Protein AF-A0A3B7L737-F1 (afdb_monomer)

Mean predicted aligned error: 17.52 Å

Radius of gyration: 22.89 Å; Cα contacts (8 Å, |Δi|>4): 307; chains: 1; bounding box: 45×47×61 Å

pLDDT: mean 74.6, std 20.28, range [29.77, 96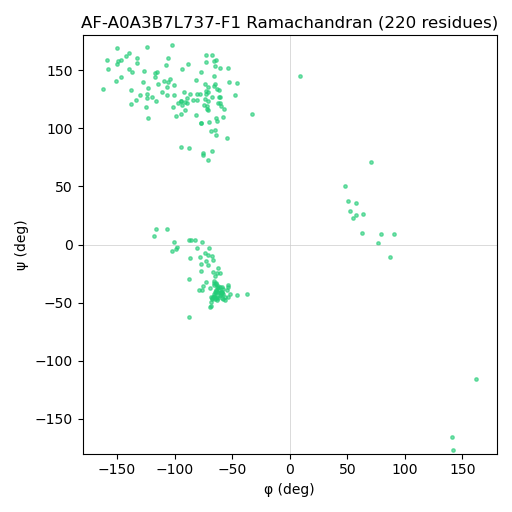.56]

Secondary structure (DSSP, 8-state):
-PPPPEEEEETTEEEEEEEETTEEEEP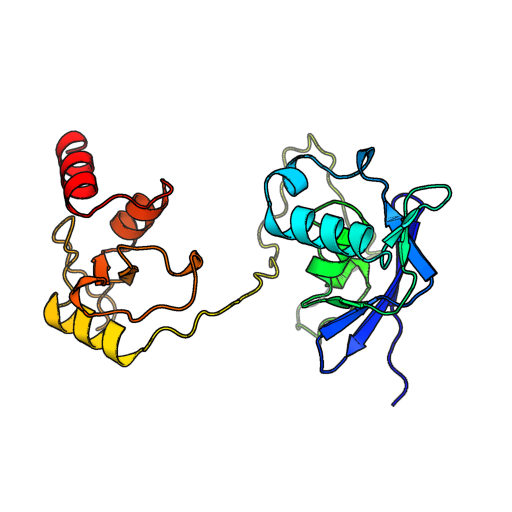TT-EEE-GGGS-HHHHT-HHHHHHHHHHHHTTSEEEETTEEEESS-EEES-HHHHHHHHHSS---HHHHTT-PPP----PPP-S-----PPPTT-S------------------HHHHHHHHHHTTT--TTT----EETTEE--EEEESS-GGG------GGGEEEE-HHHHHHHTTSSSPPPHHHHHHHHHHT-

Sequence (222 aa):
MKAVIHECESKGIRAYGYQSDAGFVIRQGSMAVADNRVQNSLRERSKRISYRARLITEKILVPDTIGYRFAQDVVFNSPSEAASIIWGSNLNGRKVFGIAESESEFPSKDDGAFTRYFEIDDLRAIEGYRQDSVLAKTERDRQLVEQRKLKDNFTCQACGLKLVVNEKYVVECHHLVPVSLGVRETTMEDLVSLCPTCHRVAHMRQPPYLVHEIKEIIRFNQ

Foldseek 3Di:
DDFDWFWFDDPNFIWIWTQDPQAIKTAFFGAAAAPVQADPVLVVVPVLVVVLVVCVVVVCWPDDPGHTTGRGMDGDNYLQSVCCSRRNDRDDRCVRRVPDDDDDDDDDDDDDDPDDDDDPPDPDDDPDDDDPDPPPPPDDDPVLFVVLCVVCVLAALQPRDWDADPNDTQKDKDFLADPVPDDDDDHNVRIHIHGPVLNVQQPVDVVGDDSVRSNVVVVVVD

Nearest PDB structures (foldseek):
  6ghs-assembly1_A-2  TM=8.592E-01  e=3.432E-03  Thermocrispum agreste
  2xga-assembly1_B  TM=3.521E-01  e=5.543E+00  Shigella flexneri
  6vbs-assembly3_F  TM=3.587E-01  e=2.995E+00  Salmonella enterica subsp. enterica serovar Typhimurium

Solvent-accessible surface area (backbone atoms only — not comparable to full-atom values): 13448 Å² total; per-residue (Å²): 131,86,74,68,73,24,68,34,77,56,99,89,39,46,35,41,32,32,79,52,98,89,25,24,32,35,40,50,71,17,35,25,53,33,78,93,64,40,40,68,84,43,62,78,43,55,69,61,47,53,49,49,50,47,34,40,75,72,51,38,37,33,84,44,101,79,24,25,27,26,69,45,70,42,75,25,91,32,46,38,57,47,34,30,57,28,61,24,37,96,48,63,15,46,68,60,39,65,56,78,72,80,85,76,95,67,90,81,78,83,81,83,90,72,82,85,76,72,61,97,85,49,92,69,78,88,78,86,77,84,73,89,70,84,77,79,71,74,85,66,63,64,64,60,50,51,50,40,32,58,76,45,68,49,25,14,74,49,81,61,54,66,48,74,56,94,94,37,67,59,59,44,77,44,60,76,63,72,71,88,80,57,93,73,91,80,58,72,84,46,44,46,33,24,27,73,66,59,48,51,57,22,63,76,42,87,76,53,53,51,57,67,56,49,35,50,58,52,64,80,75,111

Structure (mmCIF, N/CA/C/O backbone):
data_AF-A0A3B7L737-F1
#
_entry.id   AF-A0A3B7L737-F1
#
loop_
_atom_site.group_PDB
_atom_site.id
_atom_site.type_symbol
_atom_site.label_atom_id
_atom_site.label_alt_id
_atom_site.label_comp_id
_atom_site.label_asym_id
_atom_site.label_entity_id
_atom_site.label_seq_id
_atom_site.pdbx_PDB_ins_code
_atom_site.Cartn_x
_atom_site.Cartn_y
_atom_site.Cartn_z
_atom_site.occupancy
_atom_site.B_iso_or_equiv
_atom_site.auth_seq_id
_atom_site.auth_comp_id
_atom_site.auth_asym_id
_atom_site.auth_atom_id
_atom_site.pdbx_PDB_model_num
ATOM 1 N N . MET A 1 1 ? -10.842 -9.902 -29.412 1.00 43.84 1 MET A N 1
ATOM 2 C CA . MET A 1 1 ? -10.671 -8.430 -29.349 1.00 43.84 1 MET A CA 1
ATOM 3 C C . MET A 1 1 ? -9.183 -8.128 -29.483 1.00 43.84 1 MET A C 1
ATOM 5 O O . MET A 1 1 ? -8.398 -8.879 -28.920 1.00 43.84 1 MET A O 1
ATOM 9 N N . LYS A 1 2 ? -8.767 -7.123 -30.268 1.00 48.25 2 LYS A N 1
ATOM 10 C CA . LYS A 1 2 ? -7.347 -6.721 -30.321 1.00 48.25 2 LYS A CA 1
ATOM 11 C C . LYS A 1 2 ? -7.013 -5.977 -29.025 1.00 48.25 2 LYS A C 1
ATOM 13 O O . LYS A 1 2 ? -7.722 -5.033 -28.692 1.00 48.25 2 LYS A O 1
ATOM 18 N N . ALA A 1 3 ? -5.983 -6.412 -28.300 1.00 60.34 3 ALA A N 1
ATOM 19 C CA . ALA A 1 3 ? -5.511 -5.705 -27.113 1.00 60.34 3 ALA A CA 1
ATOM 20 C C . ALA A 1 3 ? -4.993 -4.313 -27.512 1.00 60.34 3 ALA A C 1
ATOM 22 O O . ALA A 1 3 ? -4.264 -4.186 -28.499 1.00 60.34 3 ALA A O 1
ATOM 23 N N . VAL A 1 4 ? -5.383 -3.278 -26.767 1.00 74.62 4 VAL A N 1
ATOM 24 C CA . VAL A 1 4 ? -4.848 -1.923 -26.950 1.00 74.62 4 VAL A CA 1
ATOM 25 C C . VAL A 1 4 ? -3.410 -1.926 -26.446 1.00 74.62 4 VAL A C 1
ATOM 27 O O . VAL A 1 4 ? -3.164 -2.199 -25.273 1.00 74.62 4 VAL A O 1
ATOM 30 N N . ILE A 1 5 ? -2.460 -1.679 -27.346 1.00 80.00 5 ILE A N 1
ATOM 31 C CA . ILE A 1 5 ? -1.039 -1.607 -27.005 1.00 80.00 5 ILE A CA 1
ATOM 32 C C . ILE A 1 5 ? -0.702 -0.159 -26.677 1.00 80.00 5 ILE A C 1
ATOM 34 O O . ILE A 1 5 ? -0.877 0.736 -27.499 1.00 80.00 5 ILE A O 1
ATOM 38 N N . HIS A 1 6 ? -0.190 0.037 -25.474 1.00 83.19 6 HIS A N 1
ATOM 39 C CA . HIS A 1 6 ? 0.305 1.290 -24.947 1.00 83.19 6 HIS A CA 1
ATOM 40 C C . HIS A 1 6 ? 1.810 1.392 -25.182 1.00 83.19 6 HIS A C 1
ATOM 42 O O . HIS A 1 6 ? 2.579 0.561 -24.693 1.00 83.19 6 HIS A O 1
ATOM 48 N N . GLU A 1 7 ? 2.232 2.414 -25.915 1.00 86.56 7 GLU A N 1
ATOM 49 C CA . GLU A 1 7 ? 3.638 2.742 -26.133 1.00 86.56 7 GLU A CA 1
ATOM 50 C C . GLU A 1 7 ? 4.053 3.885 -25.207 1.00 86.56 7 GLU A C 1
ATOM 52 O O . GLU A 1 7 ? 3.322 4.861 -25.036 1.00 86.56 7 GLU A O 1
ATOM 57 N N . CYS A 1 8 ? 5.238 3.767 -24.612 1.00 81.94 8 CYS A N 1
ATOM 58 C CA . CYS A 1 8 ? 5.825 4.843 -23.833 1.00 81.94 8 CYS A CA 1
ATOM 59 C C . CYS A 1 8 ? 7.318 4.983 -24.118 1.00 81.94 8 CYS A C 1
ATOM 61 O O . CYS A 1 8 ? 8.071 4.005 -24.061 1.00 81.94 8 CYS A O 1
ATOM 63 N N . GLU A 1 9 ? 7.744 6.226 -24.339 1.00 84.44 9 GLU A N 1
ATOM 64 C CA . GLU A 1 9 ? 9.143 6.616 -24.431 1.00 84.44 9 GLU A CA 1
ATOM 65 C C . GLU A 1 9 ? 9.501 7.573 -23.294 1.00 84.44 9 GLU A C 1
ATOM 67 O O . GLU A 1 9 ? 8.895 8.629 -23.116 1.00 84.44 9 GLU A O 1
ATOM 72 N N . SER A 1 10 ? 10.506 7.209 -22.502 1.00 73.88 10 SER A N 1
ATOM 73 C CA . SER A 1 10 ? 11.054 8.092 -21.473 1.00 73.88 10 SER A CA 1
ATOM 74 C C . SER A 1 10 ? 12.475 7.672 -21.126 1.00 73.88 10 SER A C 1
ATOM 76 O O . SER A 1 10 ? 12.837 6.504 -21.254 1.00 73.88 10 SER A O 1
ATOM 78 N N . LYS A 1 11 ? 13.315 8.623 -20.696 1.00 71.19 11 LYS A N 1
ATOM 79 C CA . LYS A 1 11 ? 14.741 8.403 -20.376 1.00 71.19 11 LYS A CA 1
ATOM 80 C C . LYS A 1 11 ? 15.562 7.778 -21.527 1.00 71.19 11 LYS A C 1
ATOM 82 O O . LYS A 1 11 ? 16.621 7.197 -21.264 1.00 71.19 11 LYS A O 1
ATOM 87 N N . GLY A 1 12 ? 15.097 7.926 -22.770 1.00 77.81 12 GLY A N 1
ATOM 88 C CA . GLY A 1 12 ? 15.718 7.380 -23.982 1.00 77.81 12 GLY A CA 1
ATOM 89 C C . GLY A 1 12 ? 15.442 5.895 -24.232 1.00 77.81 12 GLY A C 1
ATOM 90 O O . GLY A 1 12 ? 16.075 5.312 -25.102 1.00 77.81 12 GLY A O 1
ATOM 91 N N . ILE A 1 13 ? 14.538 5.269 -23.472 1.00 85.31 13 ILE A N 1
ATOM 92 C CA . ILE A 1 13 ? 14.115 3.877 -23.665 1.00 85.31 13 ILE A CA 1
ATOM 93 C C . ILE A 1 13 ? 12.636 3.821 -24.051 1.00 85.31 13 ILE A C 1
ATOM 95 O O . ILE A 1 13 ? 11.839 4.647 -23.599 1.00 85.31 13 ILE A O 1
ATOM 99 N N . ARG A 1 14 ? 12.273 2.816 -24.853 1.00 90.50 14 ARG A N 1
ATOM 100 C CA . ARG A 1 14 ? 10.896 2.561 -25.294 1.00 90.50 14 ARG A CA 1
ATOM 101 C C . ARG A 1 14 ? 10.366 1.247 -24.744 1.00 90.50 14 ARG A C 1
ATOM 103 O O . ARG A 1 14 ? 11.078 0.242 -24.757 1.00 90.50 14 ARG A O 1
ATOM 110 N N . ALA A 1 15 ? 9.118 1.245 -24.294 1.00 92.25 15 ALA A N 1
ATOM 111 C CA . ALA A 1 15 ? 8.432 0.050 -23.824 1.00 92.25 15 ALA A CA 1
ATOM 112 C C . ALA A 1 15 ? 6.993 -0.010 -24.340 1.00 92.25 15 ALA A C 1
ATOM 114 O O . ALA A 1 15 ? 6.335 1.017 -24.503 1.00 92.25 15 ALA A O 1
ATOM 115 N N . TYR A 1 16 ? 6.514 -1.234 -24.552 1.00 91.12 16 TYR A N 1
ATOM 116 C CA . TYR A 1 16 ? 5.187 -1.521 -25.082 1.00 91.12 16 TYR A CA 1
ATOM 117 C C . TYR A 1 16 ? 4.454 -2.432 -24.107 1.00 91.12 16 TYR A C 1
ATOM 119 O O . TYR A 1 16 ? 4.967 -3.503 -23.768 1.00 91.12 16 TYR A O 1
ATOM 127 N N . GLY A 1 17 ? 3.260 -2.040 -23.672 1.00 91.12 17 GLY A N 1
ATOM 128 C CA . GLY A 1 17 ? 2.472 -2.842 -22.745 1.00 91.12 17 GLY A CA 1
ATOM 129 C C . GLY A 1 17 ? 0.979 -2.829 -23.018 1.00 91.12 17 GLY A C 1
ATOM 130 O O . GLY A 1 17 ? 0.482 -1.977 -23.741 1.00 91.12 17 GLY A O 1
ATOM 131 N N . TYR A 1 18 ? 0.252 -3.795 -22.472 1.00 84.44 18 TYR A N 1
ATOM 132 C CA . TYR A 1 18 ? -1.202 -3.875 -22.597 1.00 84.44 18 TYR A CA 1
ATOM 133 C C . TYR A 1 18 ? -1.825 -4.549 -21.376 1.00 84.44 18 TYR A C 1
ATOM 135 O O . TYR A 1 18 ? -1.184 -5.339 -20.680 1.00 84.44 18 TYR A O 1
ATOM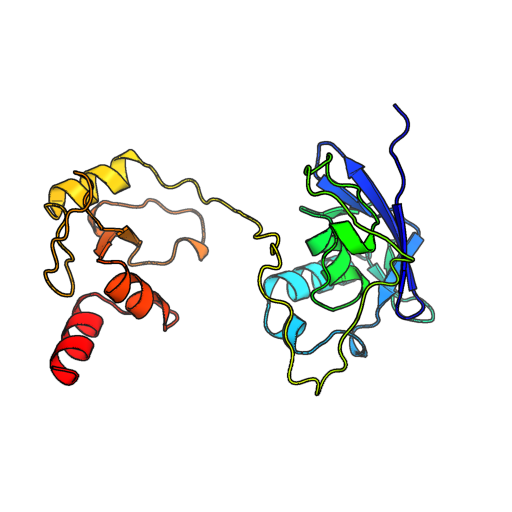 143 N N . GLN A 1 19 ? -3.093 -4.239 -21.115 1.00 84.75 19 GLN A N 1
ATOM 144 C CA . GLN A 1 19 ? -3.854 -4.890 -20.055 1.00 84.75 19 GLN A CA 1
ATOM 145 C C . GLN A 1 19 ? -4.371 -6.256 -20.534 1.00 84.75 19 GLN A C 1
ATOM 147 O O . GLN A 1 19 ? -4.984 -6.351 -21.596 1.00 84.75 19 GLN A O 1
ATOM 152 N N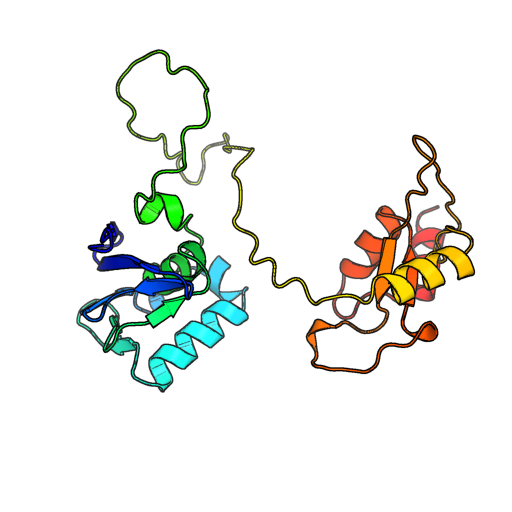 . SER A 1 20 ? -4.134 -7.302 -19.740 1.00 79.44 20 SER A N 1
ATOM 153 C CA . SER A 1 20 ? -4.687 -8.651 -19.918 1.00 79.44 20 SER A CA 1
ATOM 154 C C . SER A 1 20 ? -5.436 -9.100 -18.659 1.00 79.44 20 SER A C 1
ATOM 156 O O . SER A 1 20 ? -5.304 -8.471 -17.603 1.00 79.44 20 SER A O 1
ATOM 158 N N . ASP A 1 21 ? -6.157 -10.218 -18.751 1.00 73.06 21 ASP A N 1
ATOM 159 C CA . ASP A 1 21 ? -6.852 -10.831 -17.609 1.00 73.06 21 ASP A CA 1
ATOM 160 C C . ASP A 1 21 ? -5.878 -11.328 -16.524 1.00 73.06 21 ASP A C 1
ATOM 162 O O . ASP A 1 21 ? -6.221 -11.363 -15.345 1.00 73.06 21 ASP A O 1
ATOM 166 N N . ALA A 1 22 ? -4.642 -11.673 -16.905 1.00 68.44 22 ALA A N 1
ATOM 167 C CA . ALA A 1 22 ? -3.602 -12.148 -15.990 1.00 68.44 22 ALA A CA 1
ATOM 168 C C . ALA A 1 22 ? -2.777 -11.014 -15.347 1.00 68.44 22 ALA A C 1
ATOM 170 O O . ALA A 1 22 ? -2.000 -11.267 -14.429 1.00 68.44 22 ALA A O 1
ATOM 171 N N . GLY A 1 23 ? -2.907 -9.774 -15.832 1.00 78.44 23 GLY A N 1
ATOM 172 C CA . GLY A 1 23 ? -2.109 -8.631 -15.384 1.00 78.44 23 GLY A CA 1
ATOM 173 C C . GLY A 1 23 ? -1.705 -7.690 -16.519 1.00 78.44 23 GLY A C 1
ATOM 174 O O . GLY A 1 23 ? -2.244 -7.750 -17.627 1.00 78.44 23 GLY A O 1
ATOM 175 N N . PHE A 1 24 ? -0.745 -6.805 -16.247 1.00 85.25 24 PHE A N 1
ATOM 176 C CA . PHE A 1 24 ? -0.215 -5.875 -17.245 1.00 85.25 24 PHE A CA 1
ATOM 177 C C . PHE A 1 24 ? 0.987 -6.490 -17.958 1.00 85.25 24 PHE A C 1
ATOM 179 O O . PHE A 1 24 ? 2.016 -6.751 -17.336 1.00 85.25 24 PHE A O 1
ATOM 186 N N . VAL A 1 25 ? 0.863 -6.734 -19.258 1.00 86.38 25 VAL A N 1
ATOM 187 C CA . VAL A 1 25 ? 1.893 -7.412 -20.048 1.00 86.38 25 VAL A CA 1
ATOM 188 C C . VAL A 1 25 ? 2.827 -6.384 -20.663 1.00 86.38 25 VAL A C 1
ATOM 190 O O . VAL A 1 25 ? 2.358 -5.444 -21.294 1.00 86.38 25 VAL A O 1
ATOM 193 N N . ILE A 1 26 ? 4.137 -6.581 -20.526 1.00 94.12 26 ILE A N 1
ATOM 194 C CA . ILE A 1 26 ? 5.165 -5.882 -21.303 1.00 94.12 26 ILE A CA 1
ATOM 195 C C . ILE A 1 26 ? 5.646 -6.807 -22.405 1.00 94.12 26 ILE A C 1
ATOM 197 O O . ILE A 1 26 ? 6.016 -7.950 -22.140 1.00 94.12 26 ILE A O 1
ATOM 201 N N . ARG A 1 27 ? 5.650 -6.304 -23.639 1.00 92.69 27 ARG A N 1
ATOM 202 C CA . ARG A 1 27 ? 6.016 -7.098 -24.810 1.00 92.69 27 ARG A CA 1
ATOM 203 C C . ARG A 1 27 ? 7.520 -7.294 -24.924 1.00 92.69 27 ARG A C 1
ATOM 205 O O . ARG A 1 27 ? 8.301 -6.383 -24.619 1.00 92.69 27 ARG A O 1
ATOM 212 N N . GLN A 1 28 ? 7.901 -8.440 -25.475 1.00 93.69 28 GLN A N 1
ATOM 213 C CA . GLN A 1 28 ? 9.228 -8.710 -26.005 1.00 93.69 28 GLN A CA 1
ATOM 214 C C . GLN A 1 28 ? 9.707 -7.539 -26.870 1.00 93.69 28 GLN A C 1
ATOM 216 O O . GLN A 1 28 ? 8.951 -6.947 -27.641 1.00 93.69 28 GLN A O 1
ATOM 221 N N . GLY A 1 29 ? 10.985 -7.197 -26.732 1.00 91.19 29 GLY A N 1
ATOM 222 C CA . GLY A 1 29 ? 11.601 -6.076 -27.429 1.00 91.19 29 GLY A CA 1
ATOM 223 C C . GLY A 1 29 ? 11.459 -4.737 -26.706 1.00 91.19 29 GLY A C 1
ATOM 224 O O . GLY A 1 29 ? 12.176 -3.808 -27.073 1.00 91.19 29 GLY A O 1
ATOM 225 N N . SER A 1 30 ? 10.630 -4.630 -25.661 1.00 94.25 30 SER A N 1
ATOM 226 C CA . SER A 1 30 ? 10.627 -3.462 -24.768 1.00 94.25 30 SER A CA 1
ATOM 227 C C . SER A 1 30 ? 11.983 -3.294 -24.084 1.00 94.25 30 SER A C 1
ATOM 229 O O . SER A 1 30 ? 12.706 -4.266 -23.868 1.00 94.25 30 SER A O 1
ATOM 231 N N . MET A 1 31 ? 12.335 -2.067 -23.728 1.00 94.19 31 MET A N 1
ATOM 232 C CA . MET A 1 31 ? 13.614 -1.732 -23.106 1.00 94.19 31 MET A CA 1
ATOM 233 C C . MET A 1 31 ? 13.442 -1.435 -21.616 1.00 94.19 31 MET A C 1
ATOM 235 O O . MET A 1 31 ? 12.347 -1.115 -21.166 1.00 94.19 31 MET A O 1
ATOM 239 N N . ALA A 1 32 ? 14.528 -1.515 -20.854 1.00 92.69 32 ALA A N 1
ATOM 240 C CA . ALA A 1 32 ? 14.605 -1.079 -19.465 1.00 92.69 32 ALA A CA 1
ATOM 241 C C . ALA A 1 32 ? 15.945 -0.374 -19.206 1.00 92.69 32 ALA A C 1
ATOM 243 O O . ALA A 1 32 ? 16.950 -0.671 -19.850 1.00 92.69 32 ALA A O 1
ATOM 244 N N . VAL A 1 33 ? 15.975 0.569 -18.262 1.00 90.69 33 VAL A N 1
ATOM 245 C CA . VAL A 1 33 ? 17.183 1.351 -17.953 1.00 90.69 33 VAL A CA 1
ATOM 246 C C . VAL A 1 33 ? 18.291 0.456 -17.401 1.00 90.69 33 VAL A C 1
ATOM 248 O O . VAL A 1 33 ? 18.002 -0.576 -16.805 1.00 90.69 33 VAL A O 1
ATOM 251 N N . ALA A 1 34 ? 19.554 0.851 -17.565 1.00 87.12 34 ALA A N 1
ATOM 252 C CA . ALA A 1 34 ? 20.693 0.217 -16.897 1.00 87.12 34 ALA A CA 1
ATOM 253 C C . ALA A 1 34 ? 20.636 0.381 -15.363 1.00 87.12 34 ALA A C 1
ATOM 255 O O . ALA A 1 34 ? 20.008 1.309 -14.846 1.00 87.12 34 ALA A O 1
ATOM 256 N N . ASP A 1 35 ? 21.332 -0.484 -14.620 1.00 81.88 35 ASP A N 1
ATOM 257 C CA . ASP A 1 35 ? 21.252 -0.498 -13.150 1.00 81.88 35 ASP A CA 1
ATOM 258 C C . ASP A 1 35 ? 21.824 0.768 -12.500 1.00 81.88 35 ASP A C 1
ATOM 260 O O . ASP A 1 35 ? 21.311 1.239 -11.483 1.00 81.88 35 ASP A O 1
ATOM 264 N N . ASN A 1 36 ? 22.827 1.392 -13.121 1.00 80.00 36 ASN A N 1
ATOM 265 C CA . ASN A 1 36 ? 23.374 2.682 -12.689 1.00 80.00 36 ASN A CA 1
ATOM 266 C C . ASN A 1 36 ? 22.387 3.858 -12.850 1.00 80.00 36 ASN A C 1
ATOM 268 O O . ASN A 1 36 ? 22.621 4.920 -12.282 1.00 80.00 36 ASN A O 1
ATOM 272 N N . ARG A 1 37 ? 21.276 3.681 -13.580 1.00 80.19 37 ARG A N 1
ATOM 273 C CA . ARG A 1 37 ? 20.215 4.691 -13.768 1.00 80.19 37 ARG A CA 1
ATOM 274 C C . ARG A 1 37 ? 18.985 4.451 -12.881 1.00 80.19 37 ARG A C 1
ATOM 276 O O . ARG A 1 37 ? 18.014 5.205 -12.969 1.00 80.19 37 ARG A O 1
ATOM 283 N N . VAL A 1 38 ? 19.013 3.421 -12.029 1.00 77.50 38 VAL A N 1
ATOM 284 C CA . VAL A 1 38 ? 17.957 3.132 -11.044 1.00 77.50 38 VAL A CA 1
ATOM 285 C C . VAL A 1 38 ? 18.133 4.022 -9.812 1.00 77.50 38 VAL A C 1
ATOM 287 O O . VAL A 1 38 ? 19.186 3.997 -9.171 1.00 77.50 38 VAL A O 1
ATOM 290 N N . GLN A 1 39 ? 17.090 4.781 -9.464 1.00 75.31 39 GLN A N 1
ATOM 291 C CA . GLN A 1 39 ? 17.096 5.734 -8.350 1.00 75.31 39 GLN A CA 1
ATOM 292 C C . GLN A 1 39 ? 17.249 5.045 -6.985 1.00 75.31 39 GLN A C 1
ATOM 294 O O . GLN A 1 39 ? 16.678 3.979 -6.746 1.00 75.31 39 GLN A O 1
ATOM 299 N N . ASN A 1 40 ? 17.948 5.703 -6.054 1.00 64.94 40 ASN A N 1
ATOM 300 C CA . ASN A 1 40 ? 18.184 5.199 -4.692 1.00 64.94 40 ASN A CA 1
ATOM 301 C C . ASN A 1 40 ? 16.887 4.931 -3.912 1.00 64.94 40 ASN A C 1
ATOM 303 O O . ASN A 1 40 ? 16.773 3.906 -3.249 1.00 64.94 40 ASN A O 1
ATOM 307 N N . SER A 1 41 ? 15.860 5.763 -4.101 1.00 60.59 41 SER A N 1
ATOM 308 C CA . SER A 1 41 ? 14.527 5.571 -3.505 1.00 60.59 41 SER A CA 1
ATOM 309 C C . SER A 1 41 ? 13.819 4.286 -3.962 1.00 60.59 41 SER A C 1
ATOM 311 O O . SER A 1 41 ? 12.899 3.802 -3.301 1.00 60.59 41 SER A O 1
ATOM 313 N N . LEU A 1 42 ? 14.228 3.712 -5.099 1.00 58.88 42 LEU A N 1
ATOM 314 C CA . LEU A 1 42 ? 13.773 2.399 -5.550 1.00 58.88 42 LEU A CA 1
ATOM 315 C C . LEU A 1 42 ? 14.646 1.270 -4.979 1.00 58.88 42 LEU A C 1
ATOM 317 O O . LEU A 1 42 ? 14.139 0.170 -4.764 1.00 58.88 42 LEU A O 1
ATOM 321 N N . ARG A 1 43 ? 15.932 1.547 -4.714 1.00 56.34 43 ARG A N 1
ATOM 322 C CA . ARG A 1 43 ? 16.902 0.594 -4.147 1.00 56.34 43 ARG A CA 1
ATOM 323 C C . ARG A 1 43 ? 16.548 0.177 -2.719 1.00 56.34 43 ARG A C 1
ATOM 325 O O . ARG A 1 43 ? 16.730 -0.983 -2.367 1.00 56.34 43 ARG A O 1
ATOM 332 N N . GLU A 1 44 ? 15.956 1.084 -1.944 1.00 51.53 44 GLU A N 1
ATOM 333 C CA . GLU A 1 44 ? 15.483 0.832 -0.572 1.00 51.53 44 GLU A CA 1
ATOM 334 C C . GLU A 1 44 ? 14.240 -0.083 -0.508 1.00 51.53 44 GLU A C 1
ATOM 336 O O . GLU A 1 44 ? 13.958 -0.695 0.522 1.00 51.53 44 GLU A O 1
ATOM 341 N N . ARG A 1 45 ? 13.510 -0.264 -1.623 1.00 55.09 45 ARG A N 1
ATOM 342 C CA . ARG A 1 45 ? 12.400 -1.229 -1.740 1.00 55.09 45 ARG A CA 1
ATOM 343 C C . ARG A 1 45 ? 12.893 -2.551 -2.328 1.00 55.09 45 ARG A C 1
ATOM 345 O O . ARG A 1 45 ? 12.723 -2.828 -3.518 1.00 55.09 45 ARG A O 1
ATOM 352 N N . SER A 1 46 ? 13.430 -3.400 -1.452 1.00 59.41 46 SER A N 1
ATOM 353 C CA . SER A 1 46 ? 14.073 -4.681 -1.789 1.00 59.41 46 SER A CA 1
ATOM 354 C C . SER A 1 46 ? 13.295 -5.544 -2.792 1.00 59.41 46 SER A C 1
ATOM 356 O O . SER A 1 46 ? 13.882 -6.022 -3.756 1.00 59.41 46 SER A O 1
ATOM 358 N N . LYS A 1 47 ? 11.966 -5.672 -2.664 1.00 64.69 47 LYS A N 1
ATOM 359 C CA . LYS A 1 47 ? 11.154 -6.563 -3.522 1.00 64.69 47 LYS A CA 1
ATOM 360 C C . LYS A 1 47 ? 11.244 -6.257 -5.025 1.00 64.69 47 LYS A C 1
ATOM 362 O O . LYS A 1 47 ? 11.334 -7.187 -5.822 1.00 64.69 47 LYS A O 1
ATOM 367 N N . ARG A 1 48 ? 11.232 -4.980 -5.432 1.00 71.19 48 ARG A N 1
ATOM 368 C CA . ARG A 1 48 ? 11.269 -4.600 -6.864 1.00 71.19 48 ARG A CA 1
ATOM 369 C C . ARG A 1 48 ? 12.662 -4.772 -7.460 1.00 71.19 48 ARG A C 1
ATOM 371 O O . ARG A 1 48 ? 12.786 -5.191 -8.606 1.00 71.19 48 ARG A O 1
ATOM 378 N N . ILE A 1 49 ? 13.699 -4.505 -6.667 1.00 72.75 49 ILE A N 1
ATOM 379 C CA . ILE A 1 49 ? 15.090 -4.757 -7.054 1.00 72.75 49 ILE A CA 1
ATOM 380 C C . ILE A 1 49 ? 15.355 -6.256 -7.167 1.00 72.75 49 ILE A C 1
ATOM 382 O O . ILE A 1 49 ? 15.905 -6.687 -8.172 1.00 72.75 49 ILE A O 1
ATOM 386 N N . SER A 1 50 ? 14.911 -7.058 -6.195 1.00 70.19 50 SER A N 1
ATOM 387 C CA . SER A 1 50 ? 15.023 -8.518 -6.252 1.00 70.19 50 SER A CA 1
ATOM 388 C C . SER A 1 50 ? 14.289 -9.091 -7.461 1.00 70.19 50 SER A C 1
ATOM 390 O O . SER A 1 50 ? 14.821 -9.967 -8.137 1.00 70.19 50 SER A O 1
ATOM 392 N N . TYR A 1 51 ? 13.101 -8.570 -7.787 1.00 77.56 51 TYR A N 1
ATOM 393 C CA . TYR A 1 51 ? 12.378 -9.002 -8.980 1.00 77.56 51 TYR A CA 1
ATOM 394 C C . TYR A 1 51 ? 13.119 -8.614 -10.267 1.00 77.56 51 TYR A C 1
ATOM 396 O O . TYR A 1 51 ? 13.315 -9.452 -11.144 1.00 77.56 51 TYR A O 1
ATOM 404 N N . ARG A 1 52 ? 13.621 -7.381 -10.365 1.00 84.12 52 ARG A N 1
ATOM 405 C CA . ARG A 1 52 ? 14.440 -6.954 -11.504 1.00 84.12 52 ARG A CA 1
ATOM 406 C C . ARG A 1 52 ? 15.710 -7.802 -11.656 1.00 84.12 52 ARG A C 1
ATOM 408 O O . ARG A 1 52 ? 16.009 -8.233 -12.764 1.00 84.12 52 ARG A O 1
ATOM 415 N N . ALA A 1 53 ? 16.410 -8.093 -10.560 1.00 78.44 53 ALA A N 1
ATOM 416 C CA . ALA A 1 53 ? 17.575 -8.976 -10.552 1.00 78.44 53 ALA A CA 1
ATOM 417 C C . ALA A 1 53 ? 17.215 -10.390 -11.029 1.00 78.44 53 ALA A C 1
ATOM 419 O O . ALA A 1 53 ? 17.934 -10.959 -11.843 1.00 78.44 53 ALA A O 1
ATOM 420 N N . ARG A 1 54 ? 16.064 -10.927 -10.602 1.00 81.94 54 ARG A N 1
ATOM 421 C CA . ARG A 1 54 ? 15.549 -12.218 -11.078 1.00 81.94 54 ARG A CA 1
ATOM 422 C C . ARG A 1 54 ? 15.329 -12.222 -12.591 1.00 81.94 54 ARG A C 1
ATOM 424 O O . ARG A 1 54 ? 15.779 -13.150 -13.250 1.00 81.94 54 ARG A O 1
ATOM 431 N N . LEU A 1 55 ? 14.707 -11.178 -13.146 1.00 85.50 55 LEU A N 1
ATOM 432 C CA . LEU A 1 55 ? 14.502 -11.060 -14.596 1.00 85.50 55 LEU A CA 1
ATOM 433 C C . LEU A 1 55 ? 15.830 -11.045 -15.370 1.00 85.50 55 LEU A C 1
ATOM 435 O O . LEU A 1 55 ? 15.902 -11.609 -16.460 1.00 85.50 55 LEU A O 1
ATOM 439 N N . ILE A 1 56 ? 16.876 -10.425 -14.815 1.00 86.44 56 ILE A N 1
ATOM 440 C CA . ILE A 1 56 ? 18.223 -10.426 -15.406 1.00 86.44 56 ILE A CA 1
ATOM 441 C C . ILE A 1 56 ? 18.837 -11.832 -15.336 1.00 86.44 56 ILE A C 1
ATOM 443 O O . ILE A 1 56 ? 19.294 -12.356 -16.351 1.00 86.44 56 ILE A O 1
ATOM 447 N N . THR A 1 57 ? 18.800 -12.476 -14.166 1.00 81.56 57 THR A N 1
ATOM 448 C CA . THR A 1 57 ? 19.328 -13.836 -13.956 1.00 81.56 57 THR A CA 1
ATOM 449 C C . THR A 1 57 ? 18.653 -14.867 -14.862 1.00 81.56 57 THR A C 1
ATOM 451 O O . THR A 1 57 ? 19.323 -15.723 -15.434 1.00 81.56 57 THR A O 1
ATOM 454 N N . GLU A 1 58 ? 17.337 -14.760 -15.044 1.00 82.62 58 GLU A N 1
ATOM 455 C CA . GLU A 1 58 ? 16.544 -15.629 -15.922 1.00 82.62 58 GLU A CA 1
ATOM 456 C C . GLU A 1 58 ? 16.714 -15.300 -17.414 1.00 82.62 58 GLU A C 1
ATOM 458 O O . GLU A 1 58 ? 16.085 -15.935 -18.257 1.00 82.62 58 GLU A O 1
ATOM 463 N N . LYS A 1 59 ? 17.561 -14.319 -17.762 1.00 90.69 59 LYS A N 1
ATOM 464 C CA . LYS A 1 59 ? 17.780 -13.835 -19.137 1.00 90.69 59 LYS A CA 1
ATOM 465 C C . LYS A 1 59 ? 16.501 -13.338 -19.818 1.00 90.69 59 LYS A C 1
ATOM 467 O O . LYS A 1 59 ? 16.415 -13.303 -21.042 1.00 90.69 59 LYS A O 1
ATOM 472 N N . ILE A 1 60 ? 15.521 -12.912 -19.024 1.00 90.19 60 ILE A N 1
ATOM 473 C CA . ILE A 1 60 ? 14.325 -12.219 -19.504 1.00 90.19 60 ILE A CA 1
ATOM 474 C C . ILE A 1 60 ? 14.664 -10.753 -19.775 1.00 90.19 60 ILE A C 1
ATOM 476 O O . ILE A 1 60 ? 14.211 -10.201 -20.770 1.00 90.19 60 ILE A O 1
ATOM 480 N N . LEU A 1 61 ? 15.488 -10.132 -18.926 1.00 92.56 61 LEU A N 1
ATOM 481 C CA . LEU A 1 61 ? 16.154 -8.862 -19.211 1.00 92.56 61 LEU A CA 1
ATOM 482 C C . LEU A 1 61 ? 17.586 -9.143 -19.663 1.00 92.56 61 LEU A C 1
ATOM 484 O O . LEU A 1 61 ? 18.430 -9.552 -18.870 1.00 92.56 61 LEU A O 1
ATOM 488 N N . VAL A 1 62 ? 17.860 -8.903 -20.940 1.00 93.62 62 VAL A N 1
ATOM 489 C CA . VAL A 1 62 ? 19.176 -9.125 -21.553 1.00 93.62 62 VAL A CA 1
ATOM 490 C C . VAL A 1 62 ? 19.855 -7.775 -21.787 1.00 93.62 62 VAL A C 1
ATOM 492 O O . VAL A 1 62 ? 19.154 -6.833 -22.161 1.00 93.62 62 VAL A O 1
ATOM 495 N N . PRO A 1 63 ? 21.175 -7.636 -21.560 1.00 93.00 63 PRO A N 1
ATOM 496 C CA . PRO A 1 63 ? 21.888 -6.388 -21.822 1.00 93.00 63 PRO A CA 1
ATOM 497 C C . PRO A 1 63 ? 21.675 -5.866 -23.249 1.00 93.00 63 PRO A C 1
ATOM 499 O O . PRO A 1 63 ? 21.680 -6.632 -24.211 1.00 93.00 63 PRO A O 1
ATOM 502 N N . ASP A 1 64 ? 21.509 -4.552 -23.372 1.00 91.44 64 ASP A N 1
ATOM 503 C CA . ASP A 1 64 ? 21.364 -3.813 -24.627 1.00 91.44 64 ASP A CA 1
ATOM 504 C C . ASP A 1 64 ? 22.160 -2.497 -24.537 1.00 91.44 64 ASP A C 1
ATOM 506 O O . ASP A 1 64 ? 22.540 -2.049 -23.457 1.00 91.44 64 ASP A O 1
ATOM 510 N N . THR A 1 65 ? 22.388 -1.857 -25.678 1.00 83.06 65 THR A N 1
ATOM 511 C CA . THR A 1 65 ? 23.160 -0.622 -25.896 1.00 83.06 65 THR A CA 1
ATOM 512 C C . THR A 1 65 ? 23.036 0.449 -24.803 1.00 83.06 65 THR A C 1
ATOM 514 O O . THR A 1 65 ? 24.044 1.033 -24.416 1.00 83.06 65 THR A O 1
ATOM 517 N N . ILE A 1 66 ? 21.830 0.708 -24.286 1.00 83.94 66 ILE A N 1
ATOM 518 C CA . ILE A 1 66 ? 21.561 1.752 -23.275 1.00 83.94 66 ILE A CA 1
ATOM 519 C C . ILE A 1 66 ? 21.011 1.209 -21.942 1.00 83.94 66 ILE A C 1
ATOM 521 O O . ILE A 1 66 ? 20.601 1.984 -21.068 1.00 83.94 66 ILE A O 1
ATOM 525 N N . GLY A 1 67 ? 20.975 -0.115 -21.775 1.00 90.88 67 GLY A N 1
ATOM 526 C CA . GLY A 1 67 ? 20.373 -0.767 -20.617 1.00 90.88 67 GLY A CA 1
ATOM 527 C C . GLY A 1 67 ? 20.077 -2.237 -20.861 1.00 90.88 67 GLY A C 1
ATOM 528 O O . GLY A 1 67 ? 20.989 -3.037 -21.030 1.00 90.88 67 GLY A O 1
ATOM 529 N N . TYR A 1 68 ? 18.798 -2.592 -20.836 1.00 94.81 68 TYR A N 1
ATOM 530 C CA . TYR A 1 68 ? 18.329 -3.958 -21.029 1.00 94.81 68 TYR A CA 1
ATOM 531 C C . TYR A 1 68 ? 17.174 -4.007 -22.024 1.00 94.81 68 TYR A C 1
ATOM 533 O O . TYR A 1 68 ? 16.472 -3.014 -22.232 1.00 94.81 68 TYR A O 1
ATOM 541 N N . ARG A 1 69 ? 16.933 -5.192 -22.577 1.00 95.94 69 ARG A N 1
ATOM 542 C CA . ARG A 1 69 ? 15.794 -5.514 -23.430 1.00 95.94 69 ARG A CA 1
ATOM 543 C C . ARG A 1 69 ? 15.071 -6.749 -22.912 1.00 95.94 69 ARG A C 1
ATOM 545 O O . ARG A 1 69 ? 15.703 -7.715 -22.491 1.00 95.94 69 ARG A O 1
ATOM 552 N N . PHE A 1 70 ? 13.745 -6.717 -22.970 1.00 94.62 70 PHE A N 1
ATOM 553 C CA . PHE A 1 70 ? 12.896 -7.863 -22.674 1.00 94.62 70 PHE A CA 1
ATOM 554 C C . PHE A 1 70 ? 13.015 -8.903 -23.795 1.00 94.62 70 PHE A C 1
ATOM 556 O O . PHE A 1 70 ? 12.637 -8.637 -24.937 1.00 94.62 70 PHE A O 1
ATOM 563 N N . ALA A 1 71 ? 13.541 -10.084 -23.476 1.00 93.38 71 ALA A N 1
ATOM 564 C CA . ALA A 1 71 ? 13.711 -11.197 -24.407 1.00 93.38 71 ALA A CA 1
ATOM 565 C C . ALA A 1 71 ? 12.406 -11.955 -24.691 1.00 93.38 71 ALA A C 1
ATOM 567 O O . ALA A 1 71 ? 12.324 -12.656 -25.694 1.00 93.38 71 ALA A O 1
ATOM 568 N N . GLN A 1 72 ? 11.387 -11.780 -23.849 1.00 88.88 72 GLN A N 1
ATOM 569 C CA . GLN A 1 72 ? 10.057 -12.373 -23.988 1.00 88.88 72 GLN A CA 1
ATOM 570 C C . GLN A 1 72 ? 8.993 -11.463 -23.361 1.00 88.88 72 GLN A C 1
ATOM 572 O O . GLN A 1 72 ? 9.333 -10.514 -22.648 1.00 88.88 72 GLN A O 1
ATOM 577 N N . ASP A 1 73 ? 7.720 -11.765 -23.610 1.00 89.38 73 ASP A N 1
ATOM 578 C CA . ASP A 1 73 ? 6.597 -11.106 -22.943 1.00 89.38 73 ASP A CA 1
ATOM 579 C C . ASP A 1 73 ? 6.609 -11.423 -21.437 1.00 89.38 73 ASP A C 1
ATOM 581 O O . ASP A 1 73 ? 6.859 -12.557 -21.021 1.00 89.38 73 ASP A O 1
ATOM 585 N N . VAL A 1 74 ? 6.336 -10.416 -20.606 1.00 87.00 74 VAL A N 1
ATOM 586 C CA . VAL A 1 74 ? 6.313 -10.552 -19.143 1.00 87.00 74 VAL A CA 1
ATOM 587 C C . VAL A 1 74 ? 5.033 -9.962 -18.591 1.00 87.00 74 VAL A C 1
ATOM 589 O O . VAL A 1 74 ? 4.705 -8.810 -18.867 1.00 87.00 74 VAL A O 1
ATOM 592 N N . VAL A 1 75 ? 4.337 -10.741 -17.768 1.00 84.25 75 VAL A N 1
ATOM 593 C CA . VAL A 1 75 ? 3.157 -10.285 -17.034 1.00 84.25 75 VAL A CA 1
ATOM 594 C C . VAL A 1 75 ? 3.592 -9.693 -15.696 1.00 84.25 75 VAL A C 1
ATOM 596 O O . VAL A 1 75 ? 4.281 -10.345 -14.913 1.00 84.25 75 VAL A O 1
ATOM 599 N N . PHE A 1 76 ? 3.172 -8.460 -15.437 1.00 83.50 76 PHE A N 1
ATOM 600 C CA . PHE A 1 76 ? 3.333 -7.762 -14.168 1.00 83.50 76 PHE A CA 1
ATOM 601 C C . PHE A 1 76 ? 1.997 -7.667 -13.436 1.00 83.50 76 PHE A C 1
ATOM 603 O O . PHE A 1 76 ? 0.932 -7.606 -14.055 1.00 83.50 76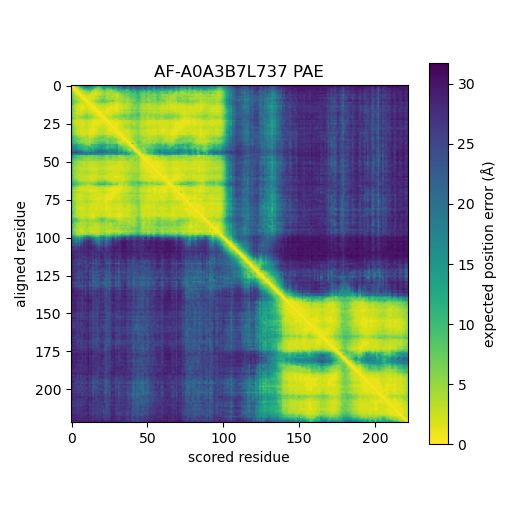 PHE A O 1
ATOM 610 N N . ASN A 1 77 ? 2.047 -7.549 -12.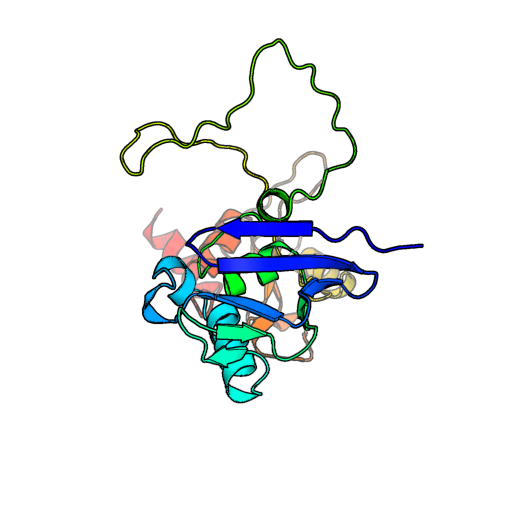109 1.00 77.69 77 ASN A N 1
ATOM 611 C CA . ASN A 1 77 ? 0.847 -7.405 -11.283 1.00 77.69 77 ASN A CA 1
ATOM 612 C C . ASN A 1 77 ? 0.121 -6.076 -11.534 1.00 77.69 77 ASN A C 1
ATOM 614 O O . ASN A 1 77 ? -1.060 -5.939 -11.231 1.00 77.69 77 ASN A O 1
ATOM 618 N N . SER A 1 78 ? 0.835 -5.061 -12.030 1.00 81.06 78 SER A N 1
ATOM 619 C CA . SER A 1 78 ? 0.258 -3.755 -12.349 1.00 81.06 78 SER A CA 1
ATOM 620 C C . SER A 1 78 ? 1.114 -2.975 -13.354 1.00 81.06 78 SER A C 1
ATOM 622 O O . SER A 1 78 ? 2.332 -3.187 -13.410 1.00 81.06 78 SER A O 1
ATOM 624 N N . PRO A 1 79 ? 0.528 -1.990 -14.065 1.00 86.50 79 PRO A N 1
ATOM 625 C CA . PRO A 1 79 ? 1.289 -1.043 -14.884 1.00 86.50 79 PRO A CA 1
ATOM 626 C C . PRO A 1 79 ? 2.398 -0.335 -14.089 1.00 86.50 79 PRO A C 1
ATOM 628 O O . PRO A 1 79 ? 3.474 -0.050 -14.610 1.00 86.50 79 PRO A O 1
ATOM 631 N N . SER A 1 80 ? 2.153 -0.058 -12.805 1.00 84.31 80 SER A N 1
ATOM 632 C CA . SER A 1 80 ? 3.085 0.643 -11.913 1.00 84.31 80 SER A CA 1
ATOM 633 C C . SER A 1 80 ? 4.290 -0.220 -11.504 1.00 84.31 80 SER A C 1
ATOM 635 O O . SER A 1 80 ? 5.403 0.293 -11.342 1.00 84.31 80 SER A O 1
ATOM 637 N N . GLU A 1 81 ? 4.111 -1.539 -11.378 1.00 83.19 81 GLU A N 1
ATOM 638 C CA . GLU A 1 81 ? 5.220 -2.482 -11.183 1.00 83.19 81 GLU A CA 1
ATOM 639 C C . GLU A 1 81 ? 6.102 -2.559 -12.433 1.00 83.19 81 GLU A C 1
ATOM 641 O O . GLU A 1 81 ? 7.321 -2.392 -12.325 1.00 83.19 81 GLU A O 1
ATOM 646 N N . ALA A 1 82 ? 5.480 -2.697 -13.610 1.00 87.81 82 ALA A N 1
ATOM 647 C CA . ALA A 1 82 ? 6.179 -2.679 -14.890 1.00 87.81 82 ALA A CA 1
ATOM 648 C C . ALA A 1 82 ? 6.989 -1.383 -15.063 1.00 87.81 82 ALA A C 1
ATOM 650 O O . ALA A 1 82 ? 8.188 -1.424 -15.340 1.00 87.81 82 ALA A O 1
ATOM 651 N N . ALA A 1 83 ? 6.371 -0.227 -14.798 1.00 88.12 83 ALA A N 1
ATOM 652 C CA . ALA A 1 83 ? 7.034 1.064 -14.937 1.00 88.12 83 ALA A CA 1
ATOM 653 C C . ALA A 1 83 ? 8.227 1.239 -13.982 1.00 88.12 83 ALA A C 1
ATOM 655 O O . ALA A 1 83 ? 9.262 1.794 -14.356 1.00 88.12 83 ALA A O 1
ATOM 656 N N . SER A 1 84 ? 8.121 0.716 -12.760 1.00 86.50 84 SER A N 1
ATOM 657 C CA . SER A 1 84 ? 9.225 0.758 -11.796 1.00 86.50 84 SER A CA 1
ATOM 658 C C . SER A 1 84 ? 10.442 -0.034 -12.274 1.00 86.50 84 SER A C 1
ATOM 660 O O . SER A 1 84 ? 11.576 0.405 -12.087 1.00 86.50 84 SER A O 1
ATOM 662 N N . ILE A 1 85 ? 10.210 -1.188 -12.903 1.00 87.88 85 ILE A N 1
ATOM 663 C CA . ILE A 1 85 ? 11.269 -2.069 -13.410 1.00 87.88 85 ILE A CA 1
ATOM 664 C C . ILE A 1 85 ? 11.877 -1.512 -14.696 1.00 87.88 85 ILE A C 1
ATOM 666 O O . ILE A 1 85 ? 13.098 -1.560 -14.848 1.00 87.88 85 ILE A O 1
ATOM 670 N N . ILE A 1 86 ? 11.056 -0.944 -15.580 1.00 90.56 86 ILE A N 1
ATOM 671 C CA . ILE A 1 86 ? 11.490 -0.366 -16.855 1.00 90.56 86 ILE A CA 1
ATOM 672 C C . ILE A 1 86 ? 12.305 0.911 -16.639 1.00 90.56 86 ILE A C 1
ATOM 674 O O . ILE A 1 86 ? 13.431 1.000 -17.122 1.00 90.56 86 ILE A O 1
ATOM 678 N N . TRP A 1 87 ? 11.777 1.894 -15.903 1.00 88.12 87 TRP A N 1
ATOM 679 C CA . TRP A 1 87 ? 12.395 3.225 -15.794 1.00 88.12 87 TRP A CA 1
ATOM 680 C C . TRP A 1 87 ? 13.231 3.434 -14.530 1.00 88.12 87 TRP A C 1
ATOM 682 O O . TRP A 1 87 ? 13.844 4.497 -14.376 1.00 88.12 87 TRP A O 1
ATOM 692 N N . GLY A 1 88 ? 13.268 2.454 -13.623 1.00 83.44 88 GLY A N 1
ATOM 693 C CA . GLY A 1 88 ? 14.088 2.511 -12.411 1.00 83.44 88 GLY A CA 1
ATOM 694 C C . GLY A 1 88 ? 13.687 3.631 -11.445 1.00 83.44 88 GLY A C 1
ATOM 695 O O . GLY A 1 88 ? 14.536 4.144 -10.718 1.00 83.44 88 GLY A O 1
ATOM 696 N N . SER A 1 89 ? 12.423 4.062 -11.470 1.00 79.19 89 SER A N 1
ATOM 697 C CA . SER A 1 89 ? 11.876 5.137 -10.629 1.00 79.19 89 SER A CA 1
ATOM 698 C C . SER A 1 89 ? 10.412 4.869 -10.269 1.00 79.19 89 SER A C 1
ATOM 700 O O . SER A 1 89 ? 9.732 4.119 -10.965 1.00 79.19 89 SER A O 1
ATOM 702 N N . ASN A 1 90 ? 9.912 5.487 -9.195 1.00 71.19 90 ASN A N 1
ATOM 703 C CA . ASN A 1 90 ? 8.512 5.360 -8.772 1.00 71.19 90 ASN A CA 1
ATOM 704 C C . ASN A 1 90 ? 7.590 6.189 -9.682 1.00 71.19 90 ASN A C 1
ATOM 706 O O . ASN A 1 90 ? 7.183 7.291 -9.326 1.00 71.19 90 ASN A O 1
ATOM 710 N N . LEU A 1 91 ? 7.282 5.669 -10.869 1.00 73.06 91 LEU A N 1
ATOM 711 C CA . LEU A 1 91 ? 6.343 6.294 -11.799 1.00 73.06 91 LEU A CA 1
ATOM 712 C C . LEU A 1 91 ? 4.927 5.736 -11.616 1.00 73.06 91 LEU A C 1
ATOM 714 O O . LEU A 1 91 ? 4.750 4.572 -11.258 1.00 73.06 91 LEU A O 1
ATOM 718 N N . ASN A 1 92 ? 3.920 6.557 -11.915 1.00 77.50 92 ASN A N 1
ATOM 719 C CA . ASN A 1 92 ? 2.539 6.096 -12.033 1.00 77.50 92 ASN A CA 1
ATOM 720 C C . ASN A 1 92 ? 2.369 5.378 -13.379 1.00 77.50 92 ASN A C 1
ATOM 722 O O . ASN A 1 92 ? 2.307 6.026 -14.426 1.00 77.50 92 ASN A O 1
ATOM 726 N N . GLY A 1 93 ? 2.308 4.046 -13.353 1.00 77.38 93 GLY A N 1
ATOM 727 C CA . GLY A 1 93 ? 2.303 3.238 -14.569 1.00 77.38 93 GLY A CA 1
ATOM 728 C C . GLY A 1 93 ? 1.101 3.500 -15.469 1.00 77.38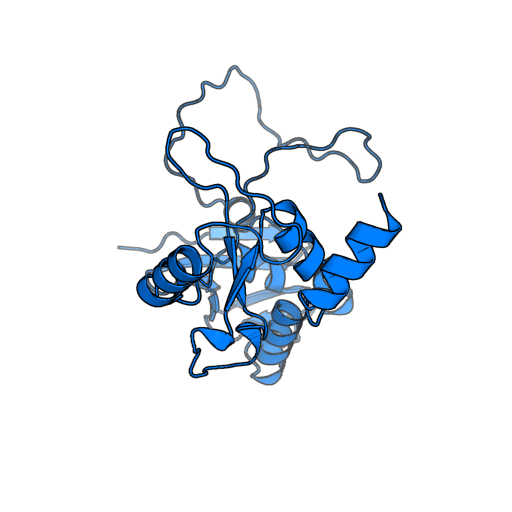 93 GLY A C 1
ATOM 729 O O . GLY A 1 93 ? 1.267 3.563 -16.681 1.00 77.38 93 GLY A O 1
ATOM 730 N N . ARG A 1 94 ? -0.089 3.743 -14.905 1.00 77.50 94 ARG A N 1
ATOM 731 C CA . ARG A 1 94 ? -1.292 4.041 -15.702 1.00 77.50 94 ARG A CA 1
ATOM 732 C C . ARG A 1 94 ? -1.109 5.291 -16.552 1.00 77.50 94 ARG A C 1
ATOM 734 O O . ARG A 1 94 ? -1.422 5.277 -17.735 1.00 77.50 94 ARG A O 1
ATOM 741 N N . LYS A 1 95 ? -0.528 6.342 -15.966 1.00 75.56 95 LYS A N 1
ATOM 742 C CA . LYS A 1 95 ? -0.236 7.586 -16.685 1.00 75.56 95 LYS A CA 1
ATOM 743 C C . LYS A 1 95 ? 0.866 7.398 -17.724 1.00 75.56 95 LYS A C 1
ATOM 745 O O . LYS A 1 95 ? 0.724 7.868 -18.844 1.00 75.56 95 LYS A O 1
ATOM 750 N N . VAL A 1 96 ? 1.952 6.718 -17.352 1.00 80.94 96 VAL A N 1
ATOM 751 C CA . VAL A 1 96 ? 3.104 6.480 -18.240 1.00 80.94 96 VAL A CA 1
ATOM 752 C C . VAL A 1 96 ? 2.686 5.712 -19.491 1.00 80.94 96 VAL A C 1
ATOM 754 O O . VAL A 1 96 ? 3.104 6.060 -20.588 1.00 80.94 96 VAL A O 1
ATOM 757 N N . PHE A 1 97 ? 1.816 4.718 -19.331 1.00 80.31 97 PHE A N 1
ATOM 758 C CA . PHE A 1 97 ? 1.262 3.947 -20.437 1.00 80.31 97 PHE A CA 1
ATOM 759 C C . PHE A 1 97 ? -0.005 4.582 -21.045 1.00 80.31 97 PHE A C 1
ATOM 761 O O . PHE A 1 97 ? -0.604 3.994 -21.932 1.00 80.31 97 PHE A O 1
ATOM 768 N N . GLY A 1 98 ? -0.448 5.769 -20.617 1.00 78.81 98 GLY A N 1
ATOM 769 C CA . GLY A 1 98 ? -1.640 6.413 -21.190 1.00 78.81 98 GLY A CA 1
ATOM 770 C C . GLY A 1 98 ? -2.909 5.552 -21.106 1.00 78.81 98 GLY A C 1
ATOM 771 O O . GLY A 1 98 ? -3.719 5.540 -22.030 1.00 78.81 98 GLY A O 1
ATOM 772 N N . ILE A 1 99 ? -3.062 4.784 -20.026 1.00 77.00 99 ILE A N 1
ATOM 773 C CA . ILE A 1 99 ? -4.244 3.958 -19.771 1.00 77.00 99 ILE A CA 1
ATOM 774 C C . ILE A 1 99 ? -5.345 4.903 -19.282 1.00 77.00 99 ILE A C 1
ATOM 776 O O . ILE A 1 99 ? -5.273 5.395 -18.155 1.00 77.00 99 ILE A O 1
ATOM 780 N N . ALA A 1 100 ? -6.322 5.206 -20.141 1.00 59.97 100 ALA A N 1
ATOM 781 C CA . ALA A 1 100 ? -7.452 6.063 -19.790 1.00 59.97 100 ALA A CA 1
ATOM 782 C C . ALA A 1 100 ? -8.244 5.449 -18.623 1.00 59.97 100 ALA A C 1
ATOM 784 O O . ALA A 1 100 ? -8.645 4.284 -18.685 1.00 59.97 100 ALA A O 1
ATOM 785 N N . GLU A 1 101 ? -8.463 6.221 -17.555 1.00 49.34 101 GLU A N 1
ATOM 786 C CA . GLU A 1 101 ? -9.463 5.867 -16.547 1.00 49.34 101 GLU A CA 1
ATOM 787 C C . GLU A 1 101 ? -10.851 6.126 -17.141 1.00 49.34 101 GLU A C 1
ATOM 789 O O . GLU A 1 101 ? -11.061 7.130 -17.821 1.00 49.34 101 GLU A O 1
ATOM 794 N N . SER A 1 102 ? -11.792 5.212 -16.899 1.00 38.03 102 SER A N 1
ATOM 795 C CA . SER A 1 102 ? -13.216 5.477 -17.107 1.00 38.03 102 SER A CA 1
ATOM 796 C C . SER A 1 102 ? -13.576 6.825 -16.478 1.00 38.03 102 SER A C 1
ATOM 798 O O . SER A 1 102 ? -13.241 7.054 -15.314 1.00 38.03 102 SER A O 1
ATOM 800 N N . GLU A 1 103 ? -14.217 7.681 -17.271 1.00 35.94 103 GLU A N 1
ATOM 801 C CA . GLU A 1 103 ? -14.616 9.061 -16.984 1.00 35.94 103 GLU A CA 1
ATOM 802 C C . GLU A 1 103 ? -14.977 9.296 -15.508 1.00 35.94 103 GLU A C 1
ATOM 804 O O . GLU A 1 103 ? -15.987 8.806 -15.009 1.00 35.94 103 GLU A O 1
ATOM 809 N N . SER A 1 104 ? -14.157 10.074 -14.798 1.00 34.47 104 SER A N 1
ATOM 810 C CA . SER A 1 104 ? -14.606 10.741 -13.578 1.00 34.47 104 SER A CA 1
ATOM 811 C C . SER A 1 104 ? -15.060 12.148 -13.952 1.00 34.47 104 SER A C 1
ATOM 813 O O . SER A 1 104 ? -14.235 12.977 -14.342 1.00 34.47 104 SER A O 1
ATOM 815 N N . GLU A 1 105 ? -16.363 12.387 -13.837 1.00 31.00 105 GLU A N 1
ATOM 816 C CA . GLU A 1 105 ? -17.050 13.667 -14.018 1.00 31.00 105 GLU A CA 1
ATOM 817 C C . GLU A 1 105 ? -16.444 14.771 -13.134 1.00 31.00 105 GLU A C 1
ATOM 819 O O . GLU A 1 105 ? -16.858 14.980 -11.998 1.00 31.00 105 GLU A O 1
ATOM 824 N N . PHE A 1 106 ? -15.473 15.519 -13.651 1.00 31.36 106 PHE A N 1
ATOM 825 C CA . PHE A 1 106 ? -15.154 16.848 -13.134 1.00 31.36 106 PHE A CA 1
ATOM 826 C C . PHE A 1 106 ? -14.910 17.787 -14.319 1.00 31.36 106 PHE A C 1
ATOM 828 O O . PHE A 1 106 ? -14.043 17.502 -15.148 1.00 31.36 106 PHE A O 1
ATOM 835 N N . PRO A 1 107 ? -15.678 18.885 -14.448 1.00 32.19 107 PRO A N 1
ATOM 836 C CA . PRO A 1 107 ? -15.632 19.729 -15.630 1.00 32.19 107 PRO A CA 1
ATOM 837 C C . PRO A 1 107 ? -14.322 20.516 -15.689 1.00 32.19 107 PRO A C 1
ATOM 839 O O . PRO A 1 107 ? -13.989 21.292 -14.792 1.00 32.19 107 PRO A O 1
ATOM 842 N N . SER A 1 108 ? -13.605 20.335 -16.794 1.00 38.09 108 SER A N 1
ATOM 843 C CA . SER A 1 108 ? -12.534 21.209 -17.251 1.00 38.09 108 SER A CA 1
ATOM 844 C C . SER A 1 108 ? -13.114 22.556 -17.673 1.00 38.09 108 SER A C 1
ATOM 846 O O . SER A 1 108 ? -13.989 22.605 -18.538 1.00 38.09 108 SER A O 1
ATOM 848 N N . LYS A 1 109 ? -12.591 23.652 -17.127 1.00 34.38 109 LYS A N 1
ATOM 849 C CA . LYS A 1 109 ? -12.504 24.890 -17.901 1.00 34.38 109 LYS A CA 1
ATOM 850 C C . LYS A 1 109 ? -11.068 25.011 -18.385 1.00 34.38 109 LYS A C 1
ATOM 852 O O . LYS A 1 109 ? -10.169 24.945 -17.552 1.00 34.38 109 LYS A O 1
ATOM 857 N N . ASP A 1 110 ? -10.970 25.019 -19.715 1.00 38.38 110 ASP A N 1
ATOM 858 C CA . ASP A 1 110 ? -9.951 25.511 -20.653 1.00 38.38 110 ASP A CA 1
ATOM 859 C C . ASP A 1 110 ? -8.602 25.976 -20.046 1.00 38.38 110 ASP A C 1
ATOM 861 O O . ASP A 1 110 ? -8.534 26.537 -18.961 1.00 38.38 110 ASP A O 1
ATOM 865 N N . ASP A 1 111 ? -7.432 25.798 -20.661 1.00 35.28 111 ASP A N 1
ATOM 866 C CA . ASP A 1 111 ? -7.086 25.629 -22.067 1.00 35.28 111 ASP A CA 1
ATOM 867 C C . ASP A 1 111 ? -5.662 25.011 -22.125 1.00 35.28 111 ASP A C 1
ATOM 869 O O . ASP A 1 111 ? -4.760 25.433 -21.404 1.00 35.28 111 ASP A O 1
ATOM 873 N N . GLY A 1 112 ? -5.439 23.981 -22.955 1.00 34.56 112 GLY A N 1
ATOM 874 C CA . GLY A 1 112 ? -4.091 23.489 -23.311 1.00 34.56 112 GLY A CA 1
ATOM 875 C C . GLY A 1 112 ? -3.295 22.759 -22.210 1.00 34.56 112 GLY A C 1
ATOM 876 O O . GLY A 1 112 ? -2.281 23.251 -21.720 1.00 34.56 112 GLY A O 1
ATOM 877 N N . ALA A 1 113 ? -3.699 21.538 -21.848 1.00 31.27 113 ALA A N 1
ATOM 878 C CA . ALA A 1 113 ? -3.093 20.767 -20.758 1.00 31.27 113 ALA A CA 1
ATOM 879 C C . ALA A 1 113 ? -1.720 20.131 -21.097 1.00 31.27 113 ALA A C 1
ATOM 881 O O . ALA A 1 113 ? -1.596 18.915 -21.250 1.00 31.27 113 ALA A O 1
ATOM 882 N N . PHE A 1 114 ? -0.651 20.932 -21.108 1.00 29.77 114 PHE A N 1
ATOM 883 C CA . PHE A 1 114 ? 0.675 20.440 -20.714 1.00 29.77 114 PHE A CA 1
ATOM 884 C C . PHE A 1 114 ? 0.664 20.228 -19.191 1.00 29.77 114 PHE A C 1
ATOM 886 O O . PHE A 1 114 ? 0.413 21.151 -18.418 1.00 29.77 114 PHE A O 1
ATOM 893 N N . THR A 1 115 ? 0.894 18.993 -18.735 1.00 34.84 115 THR A N 1
ATOM 894 C CA . THR A 1 115 ? 0.928 18.686 -17.295 1.00 34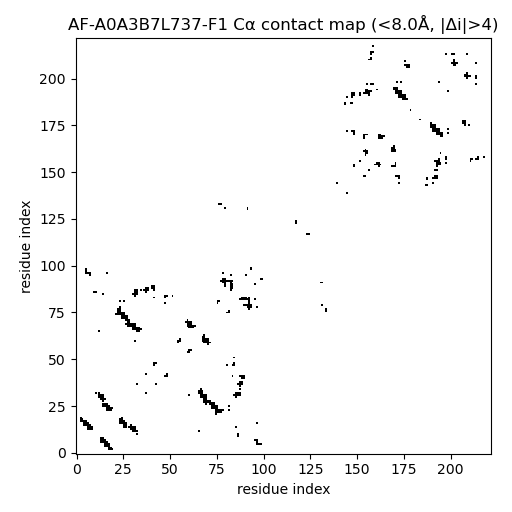.84 115 THR A CA 1
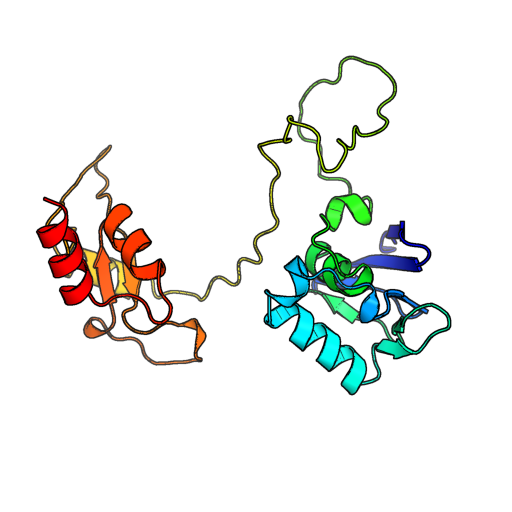ATOM 895 C C . THR A 1 115 ? 2.072 19.466 -16.628 1.00 34.84 115 THR A C 1
ATOM 897 O O . THR A 1 115 ? 3.228 19.276 -16.998 1.00 34.84 115 THR A O 1
ATOM 900 N N . ARG A 1 116 ? 1.771 20.298 -15.620 1.00 32.19 116 ARG A N 1
ATOM 901 C CA . ARG A 1 116 ? 2.772 20.996 -14.794 1.00 32.19 116 ARG A CA 1
ATOM 902 C C . ARG A 1 116 ? 3.605 19.986 -13.995 1.00 32.19 116 ARG A C 1
ATOM 904 O O . ARG A 1 116 ? 3.098 19.369 -13.061 1.00 32.19 116 ARG A O 1
ATOM 911 N N . TYR A 1 117 ? 4.870 19.818 -14.369 1.00 34.00 117 TYR A N 1
ATOM 912 C CA . TYR A 1 117 ? 5.900 19.251 -13.501 1.00 34.00 117 TYR A CA 1
ATOM 913 C C . TYR A 1 117 ? 6.522 20.413 -12.726 1.00 34.00 117 TYR A C 1
ATOM 915 O O . TYR A 1 117 ? 6.994 21.364 -13.343 1.00 34.00 117 TYR A O 1
ATOM 923 N N . PHE A 1 118 ? 6.479 20.364 -11.397 1.00 38.91 118 PHE A N 1
ATOM 924 C CA . PHE A 1 118 ? 7.250 21.285 -10.566 1.00 38.91 118 PHE A CA 1
ATOM 925 C C . PHE A 1 118 ? 8.695 20.773 -10.469 1.00 38.91 118 PHE A C 1
ATOM 927 O O . PHE A 1 118 ? 8.920 19.558 -10.447 1.00 38.91 118 PHE A O 1
ATOM 934 N N . GLU A 1 119 ? 9.667 21.684 -10.487 1.00 34.47 119 GLU A N 1
ATOM 935 C CA . GLU A 1 119 ? 11.086 21.343 -10.349 1.00 34.47 119 GLU A CA 1
ATOM 936 C C . GLU A 1 119 ? 11.397 20.806 -8.940 1.00 34.47 119 GLU A C 1
ATOM 938 O O . GLU A 1 119 ? 10.605 20.962 -8.014 1.00 34.47 119 GLU A O 1
ATOM 943 N N . ILE A 1 120 ? 12.547 20.139 -8.787 1.00 40.47 120 ILE A N 1
ATOM 944 C CA . ILE A 1 120 ? 12.921 19.369 -7.582 1.00 40.47 120 ILE A CA 1
ATOM 945 C C . ILE A 1 120 ? 12.981 20.244 -6.311 1.00 40.47 120 ILE A C 1
ATOM 947 O O . ILE A 1 120 ? 12.749 19.724 -5.222 1.00 40.47 120 ILE A O 1
ATOM 951 N N . ASP A 1 121 ? 13.197 21.553 -6.466 1.00 36.88 121 ASP A N 1
ATOM 952 C CA . ASP A 1 121 ? 13.280 22.536 -5.377 1.00 36.88 121 ASP A CA 1
ATOM 953 C C . ASP A 1 121 ? 12.039 23.456 -5.276 1.00 36.88 121 ASP A C 1
ATOM 955 O O . ASP A 1 121 ? 12.070 24.479 -4.588 1.00 36.88 121 ASP A O 1
ATOM 959 N N . ASP A 1 122 ? 10.930 23.135 -5.957 1.00 40.28 122 ASP A N 1
ATOM 960 C CA . ASP A 1 122 ? 9.694 23.919 -5.840 1.00 40.28 122 ASP A CA 1
ATOM 961 C C . ASP A 1 122 ? 9.028 23.675 -4.474 1.00 40.28 122 ASP A C 1
ATOM 963 O O . ASP A 1 122 ? 8.820 22.542 -4.038 1.00 40.28 122 ASP A O 1
ATOM 967 N N . LEU A 1 123 ? 8.645 24.761 -3.801 1.00 51.62 123 LEU A N 1
ATOM 968 C CA . LEU A 1 123 ? 7.966 24.734 -2.501 1.00 51.62 123 LEU A CA 1
ATOM 969 C C . LEU A 1 123 ? 6.541 24.152 -2.577 1.00 51.62 123 LEU A C 1
ATOM 971 O O . LEU A 1 123 ? 5.909 23.926 -1.544 1.00 51.62 123 LEU A O 1
ATOM 975 N N . ARG A 1 124 ? 6.005 23.942 -3.785 1.00 43.78 124 ARG A N 1
ATOM 976 C CA . ARG A 1 124 ? 4.670 23.387 -4.028 1.00 43.78 124 ARG A CA 1
ATOM 977 C C . ARG A 1 124 ? 4.754 21.890 -4.316 1.00 43.78 124 ARG A C 1
ATOM 979 O O . ARG A 1 124 ? 5.341 21.464 -5.306 1.00 43.78 124 ARG A O 1
ATOM 986 N N . ALA A 1 125 ? 4.064 21.095 -3.503 1.00 44.03 125 ALA A N 1
ATOM 987 C CA . ALA A 1 125 ? 3.816 19.681 -3.764 1.00 44.03 125 ALA A CA 1
ATOM 988 C C . ALA A 1 125 ? 2.371 19.476 -4.243 1.00 44.03 125 ALA A C 1
ATOM 990 O O . ALA A 1 125 ? 1.444 20.121 -3.756 1.00 44.03 125 ALA A O 1
ATOM 991 N N . ILE A 1 126 ? 2.162 18.564 -5.192 1.00 46.94 126 ILE A N 1
ATOM 992 C CA . ILE A 1 126 ? 0.811 18.121 -5.549 1.00 46.94 126 ILE A CA 1
ATOM 993 C C . ILE A 1 126 ? 0.392 17.058 -4.522 1.00 46.94 126 ILE A C 1
ATOM 995 O O . ILE A 1 126 ? 0.955 15.964 -4.474 1.00 46.94 126 ILE A O 1
ATOM 999 N N . GLU A 1 127 ? -0.584 17.390 -3.681 1.00 34.88 127 GLU A N 1
ATOM 1000 C CA . GLU A 1 127 ? -1.214 16.468 -2.730 1.00 34.88 127 GLU A CA 1
ATOM 1001 C C . GLU A 1 127 ? -2.409 15.743 -3.380 1.00 34.88 127 GLU A C 1
ATOM 1003 O O . GLU A 1 127 ? -2.996 16.224 -4.347 1.00 34.88 127 GLU A O 1
ATOM 1008 N N . GLY A 1 128 ? -2.779 14.557 -2.880 1.00 38.94 128 GLY A N 1
ATOM 1009 C CA . GLY A 1 128 ? -3.937 13.800 -3.392 1.00 38.94 128 GLY A CA 1
ATOM 1010 C C . GLY A 1 128 ? -3.647 12.807 -4.526 1.00 38.94 128 GLY A C 1
ATOM 1011 O O . GLY A 1 128 ? -4.575 12.223 -5.087 1.00 38.94 128 GLY A O 1
ATOM 1012 N N . TYR A 1 129 ? -2.375 12.545 -4.847 1.00 37.50 129 TYR A N 1
ATOM 1013 C CA . TYR A 1 129 ? -2.013 11.455 -5.756 1.00 37.50 129 TYR A CA 1
ATOM 1014 C C . TYR A 1 129 ? -2.491 10.096 -5.228 1.00 37.50 129 TYR A C 1
ATOM 1016 O O . TYR A 1 129 ? -2.040 9.621 -4.184 1.00 37.50 129 TYR A O 1
ATOM 1024 N N . ARG A 1 130 ? -3.350 9.417 -5.996 1.00 39.88 130 ARG A N 1
ATOM 1025 C CA . ARG A 1 130 ? -3.688 8.009 -5.762 1.00 39.88 130 ARG A CA 1
ATOM 1026 C C . ARG A 1 130 ? -2.474 7.145 -6.110 1.00 39.88 130 ARG A C 1
ATOM 1028 O O . ARG A 1 130 ? -2.132 6.979 -7.278 1.00 39.88 130 ARG A O 1
ATOM 1035 N N . GLN A 1 131 ? -1.791 6.630 -5.090 1.00 33.44 131 GLN A N 1
ATOM 1036 C CA . GLN A 1 131 ? -0.795 5.576 -5.264 1.00 33.44 131 GLN A CA 1
ATOM 1037 C C . GLN A 1 131 ? -1.506 4.236 -5.449 1.00 33.44 131 GLN A C 1
ATOM 1039 O O . GLN A 1 131 ? -2.325 3.848 -4.618 1.00 33.44 131 GLN A O 1
ATOM 1044 N N . ASP A 1 132 ? -1.130 3.496 -6.491 1.00 37.06 132 ASP A N 1
ATOM 1045 C CA . ASP A 1 132 ? -1.465 2.079 -6.594 1.00 37.06 132 ASP A CA 1
ATOM 1046 C C . ASP A 1 132 ? -0.751 1.327 -5.459 1.00 37.06 132 ASP A C 1
ATOM 1048 O O . ASP A 1 132 ? 0.438 1.000 -5.541 1.00 37.06 132 ASP A O 1
ATOM 1052 N N . SER A 1 133 ? -1.461 1.052 -4.367 1.00 37.38 133 SER A N 1
ATOM 1053 C CA . SER A 1 133 ? -1.020 0.050 -3.406 1.00 37.38 133 SER A CA 1
ATOM 1054 C C . SER A 1 133 ? -1.272 -1.321 -4.024 1.00 37.38 133 SER A C 1
ATOM 1056 O O . SER A 1 133 ? -2.421 -1.658 -4.312 1.00 37.38 133 SER A O 1
ATOM 1058 N N . VAL A 1 134 ? -0.223 -2.129 -4.203 1.00 40.75 134 VAL A N 1
ATOM 1059 C CA . VAL A 1 134 ? -0.392 -3.564 -4.462 1.00 40.75 134 VAL A CA 1
ATOM 1060 C C . VAL A 1 134 ? -1.045 -4.139 -3.209 1.00 40.75 134 VAL A C 1
ATOM 1062 O O . VAL A 1 134 ? -0.372 -4.423 -2.219 1.00 40.75 134 VAL A O 1
ATOM 1065 N N . LEU A 1 135 ? -2.373 -4.236 -3.218 1.00 39.28 135 LEU A N 1
ATOM 1066 C CA . LEU A 1 135 ? -3.141 -4.935 -2.199 1.00 39.28 135 LEU A CA 1
ATOM 1067 C C . LEU A 1 135 ? -2.897 -6.433 -2.389 1.00 39.28 135 LEU A C 1
ATOM 1069 O O . LEU A 1 135 ? -3.780 -7.169 -2.815 1.00 39.28 135 LEU A O 1
ATOM 1073 N N . ALA A 1 136 ? -1.702 -6.905 -2.035 1.00 35.47 136 ALA A N 1
ATOM 1074 C CA . ALA A 1 136 ? -1.561 -8.277 -1.582 1.00 35.47 136 ALA A CA 1
ATOM 1075 C C . ALA A 1 136 ? -2.297 -8.345 -0.238 1.00 35.47 136 ALA A C 1
ATOM 1077 O O . ALA A 1 136 ? -1.705 -8.182 0.829 1.00 35.47 136 ALA A O 1
ATOM 1078 N N . LYS A 1 137 ? -3.627 -8.461 -0.291 1.00 35.44 137 LYS A N 1
ATOM 1079 C CA . LYS A 1 137 ? -4.420 -8.791 0.884 1.00 35.44 137 LYS A CA 1
ATOM 1080 C C . LYS A 1 137 ? -4.055 -10.224 1.220 1.00 35.44 137 LYS A C 1
ATOM 1082 O O . LYS A 1 137 ? -4.567 -11.153 0.612 1.00 35.44 137 LYS A O 1
ATOM 1087 N N . THR A 1 138 ? -3.147 -10.397 2.171 1.00 42.94 138 THR A N 1
ATOM 1088 C CA . THR A 1 138 ? -3.099 -11.652 2.906 1.00 42.94 138 THR A CA 1
ATOM 1089 C C . THR A 1 138 ? -4.479 -11.821 3.526 1.00 42.94 138 THR A C 1
ATOM 1091 O O . THR A 1 138 ? -4.940 -10.945 4.267 1.00 42.94 138 THR A O 1
ATOM 1094 N N . GLU A 1 139 ? -5.179 -12.872 3.119 1.00 42.44 139 GLU A N 1
ATOM 1095 C CA . GLU A 1 139 ? -6.502 -13.197 3.622 1.00 42.44 139 GLU A CA 1
ATOM 1096 C C . GLU A 1 139 ? -6.354 -13.486 5.118 1.00 42.44 139 GLU A C 1
ATOM 1098 O O . GLU A 1 139 ? -5.722 -14.453 5.532 1.00 42.44 139 GLU A O 1
ATOM 1103 N N . ARG A 1 140 ? -6.811 -12.541 5.942 1.00 58.31 140 ARG A N 1
ATOM 1104 C CA . ARG A 1 140 ? -6.870 -12.713 7.391 1.00 58.31 140 ARG A CA 1
ATOM 1105 C C . ARG A 1 140 ? -8.193 -13.384 7.681 1.00 58.31 140 ARG A C 1
ATOM 1107 O O . ARG A 1 140 ? -9.220 -12.872 7.232 1.00 58.31 140 ARG A O 1
ATOM 1114 N N . ASP A 1 141 ? -8.165 -14.467 8.446 1.00 68.06 141 ASP A N 1
ATOM 1115 C CA . ASP A 1 141 ? -9.389 -15.087 8.928 1.00 68.06 141 ASP A CA 1
ATOM 1116 C C . ASP A 1 141 ? -10.178 -14.052 9.739 1.00 68.06 141 ASP A C 1
ATOM 1118 O O . ASP A 1 141 ? -9.771 -13.589 10.813 1.00 68.06 141 ASP A O 1
ATOM 1122 N N . ARG A 1 142 ? -11.300 -13.627 9.160 1.00 73.88 142 ARG A N 1
ATOM 1123 C CA . ARG A 1 142 ? -12.151 -12.595 9.734 1.00 73.88 142 ARG A CA 1
ATOM 1124 C C . ARG A 1 142 ? -12.739 -13.056 11.068 1.00 73.88 142 ARG A C 1
ATOM 1126 O O . ARG A 1 142 ? -12.893 -12.224 11.962 1.00 73.88 142 ARG A O 1
ATOM 1133 N N . GLN A 1 143 ? -13.018 -14.351 11.218 1.00 80.31 143 GLN A N 1
ATOM 1134 C CA . GLN A 1 143 ? -13.561 -14.915 12.449 1.00 80.31 143 GLN A CA 1
ATOM 1135 C C . GLN A 1 143 ? -12.536 -14.811 13.574 1.00 80.31 143 GLN A C 1
ATOM 1137 O O . GLN A 1 143 ? -12.872 -14.328 14.651 1.00 80.31 143 GLN A O 1
ATOM 1142 N N . LEU A 1 144 ? -11.275 -15.154 13.308 1.00 81.69 144 LEU A N 1
ATOM 1143 C CA . LEU A 1 144 ? -10.205 -15.081 14.306 1.00 81.69 144 LEU A CA 1
ATOM 1144 C C . LEU A 1 144 ? -9.959 -13.636 14.781 1.00 81.69 144 LEU A C 1
ATOM 1146 O O . LEU A 1 144 ? -9.807 -13.365 15.973 1.00 81.69 144 LEU A O 1
ATOM 1150 N N . VAL A 1 145 ? -9.998 -12.674 13.852 1.00 83.62 145 VAL A N 1
ATOM 1151 C CA . VAL A 1 145 ? -9.883 -11.240 14.166 1.00 83.62 145 VAL A CA 1
ATOM 1152 C C . VAL A 1 145 ? -11.050 -10.753 15.028 1.00 83.62 145 VAL A C 1
ATOM 1154 O O . VAL A 1 145 ? -10.836 -10.028 16.002 1.00 83.62 145 VAL A O 1
ATOM 1157 N N . GLU A 1 146 ? -12.284 -11.116 14.675 1.00 86.25 146 GLU A N 1
ATOM 1158 C CA . GLU A 1 146 ? -13.478 -10.739 15.440 1.00 86.25 146 GLU A CA 1
ATOM 1159 C C . GLU A 1 146 ? -13.481 -11.387 16.829 1.00 86.25 146 GLU A C 1
ATOM 1161 O O . GLU A 1 146 ? -13.701 -10.693 17.825 1.00 86.25 146 GLU A O 1
ATOM 1166 N N . GLN A 1 147 ? -13.137 -12.674 16.917 1.00 88.25 147 GLN A N 1
ATOM 1167 C CA . GLN A 1 147 ? -12.983 -13.390 18.182 1.00 88.25 147 GLN A CA 1
ATOM 1168 C C . GLN A 1 147 ? -11.945 -12.718 19.077 1.00 88.25 147 GLN A C 1
ATOM 1170 O O . GLN A 1 147 ? -12.195 -12.542 20.272 1.00 88.25 147 GLN A O 1
ATOM 1175 N N . ARG A 1 148 ? -10.800 -12.283 18.529 1.00 91.94 148 ARG A N 1
ATOM 1176 C CA . ARG A 1 148 ? -9.786 -11.580 19.327 1.00 91.94 148 ARG A CA 1
ATOM 1177 C C . ARG A 1 148 ? -10.311 -10.262 19.879 1.00 91.94 148 ARG A C 1
ATOM 1179 O O . ARG A 1 148 ? -10.123 -9.988 21.063 1.00 91.94 148 ARG A O 1
ATOM 1186 N N . LYS A 1 149 ? -10.999 -9.466 19.057 1.00 91.94 149 LYS A N 1
ATOM 1187 C CA . LYS A 1 149 ? -11.591 -8.194 19.502 1.00 91.94 149 LYS A CA 1
ATOM 1188 C C . LYS A 1 149 ? -12.630 -8.399 20.605 1.00 91.94 149 LYS A C 1
ATOM 1190 O O . LYS A 1 149 ? -12.653 -7.621 21.557 1.00 91.94 149 LYS A O 1
ATOM 1195 N N . LEU A 1 150 ? -13.440 -9.456 20.504 1.00 92.38 150 LEU A N 1
ATOM 1196 C CA . LEU A 1 150 ? -14.395 -9.852 21.542 1.00 92.38 150 LEU A CA 1
ATOM 1197 C C . LEU A 1 150 ? -13.686 -10.280 22.836 1.00 92.38 150 LEU A C 1
ATOM 1199 O O . LEU A 1 150 ? -14.039 -9.782 23.903 1.00 92.38 150 LEU A O 1
ATOM 1203 N N . LYS A 1 151 ? -12.649 -11.129 22.747 1.00 92.50 151 LYS A N 1
ATOM 1204 C CA . LYS A 1 151 ? -11.831 -11.579 23.895 1.00 92.50 151 LYS A CA 1
ATOM 1205 C C . LYS A 1 151 ? -11.191 -10.403 24.638 1.00 92.50 151 LYS A C 1
ATOM 1207 O O . LYS A 1 151 ? -11.168 -10.390 25.862 1.00 92.50 151 LYS A O 1
ATOM 1212 N N . ASP A 1 152 ? -10.739 -9.391 23.902 1.00 94.31 152 ASP A N 1
ATOM 1213 C CA . ASP A 1 152 ? -10.152 -8.163 24.454 1.00 94.31 152 ASP A CA 1
ATOM 1214 C C . ASP A 1 152 ? -11.196 -7.122 24.898 1.00 94.31 152 ASP A C 1
ATOM 1216 O O . ASP A 1 152 ? -10.840 -6.001 25.273 1.00 94.31 152 ASP A O 1
ATOM 1220 N N . ASN A 1 153 ? -12.492 -7.451 24.827 1.00 95.31 153 ASN A N 1
ATOM 1221 C CA . ASN A 1 153 ? -13.606 -6.547 25.123 1.00 95.31 153 ASN A CA 1
ATOM 1222 C C . ASN A 1 153 ? -13.488 -5.198 24.382 1.00 95.31 153 ASN A C 1
ATOM 1224 O O . ASN A 1 153 ? -13.770 -4.130 24.944 1.00 95.31 153 ASN A O 1
ATOM 1228 N N . PHE A 1 154 ? -12.997 -5.248 23.139 1.00 94.81 154 PHE A N 1
ATOM 1229 C CA . PHE A 1 154 ? -12.705 -4.098 22.280 1.00 94.81 154 PHE A CA 1
ATOM 1230 C C . PHE A 1 154 ? -11.812 -3.026 22.931 1.00 94.81 154 PHE A C 1
ATOM 1232 O O . PHE A 1 154 ? -11.912 -1.841 22.611 1.00 94.81 154 PHE A O 1
ATOM 1239 N N . THR A 1 155 ? -10.943 -3.440 23.854 1.00 96.25 155 THR A N 1
ATOM 1240 C CA . THR A 1 155 ? -10.038 -2.560 24.599 1.00 96.25 155 THR A CA 1
ATOM 1241 C C . THR A 1 155 ? -8.611 -2.732 24.097 1.00 96.25 155 THR A C 1
ATOM 1243 O O . THR A 1 155 ? -8.139 -3.856 23.911 1.00 96.25 155 THR A O 1
ATOM 1246 N N . CYS A 1 156 ? -7.898 -1.622 23.901 1.00 96.00 156 CYS A N 1
ATOM 1247 C CA . CYS A 1 156 ? -6.476 -1.655 23.578 1.00 96.00 156 CYS A CA 1
ATOM 1248 C C . CYS A 1 156 ? -5.682 -2.333 24.703 1.00 96.00 156 CYS A C 1
ATOM 1250 O O . CYS A 1 156 ? -5.663 -1.848 25.832 1.00 96.00 156 CYS A O 1
ATOM 1252 N N . GLN A 1 157 ? -4.963 -3.408 24.386 1.00 96.00 157 GLN A N 1
ATOM 1253 C CA . GLN A 1 157 ? -4.193 -4.172 25.373 1.00 96.00 157 GLN A CA 1
ATOM 1254 C C . GLN A 1 157 ? -2.864 -3.505 25.769 1.00 96.00 157 GLN A C 1
ATOM 1256 O O . GLN A 1 157 ? -2.229 -3.929 26.737 1.00 96.00 157 GLN A O 1
ATOM 1261 N N . ALA A 1 158 ? -2.448 -2.456 25.049 1.00 94.75 158 ALA A N 1
ATOM 1262 C CA . ALA A 1 158 ? -1.295 -1.632 25.406 1.00 94.75 158 ALA A CA 1
ATOM 1263 C C . ALA A 1 158 ? -1.690 -0.484 26.348 1.00 94.75 158 ALA A C 1
ATOM 1265 O O . ALA A 1 158 ? -1.238 -0.453 27.486 1.00 94.75 158 ALA A O 1
ATOM 1266 N N . CYS A 1 159 ? -2.559 0.431 25.904 1.00 94.06 159 CYS A N 1
ATOM 1267 C CA . CYS A 1 159 ? -2.879 1.654 26.650 1.00 94.06 159 CYS A CA 1
ATOM 1268 C C . CYS A 1 159 ? -4.215 1.639 27.407 1.00 94.06 159 CYS A C 1
ATOM 1270 O O . CYS A 1 159 ? -4.530 2.608 28.086 1.00 94.06 159 CYS A O 1
ATOM 1272 N N . GLY A 1 160 ? -5.036 0.595 27.262 1.00 94.62 160 GLY A N 1
ATOM 1273 C CA . GLY A 1 160 ? -6.350 0.514 27.908 1.00 94.62 160 GLY A CA 1
ATOM 1274 C C . GLY A 1 160 ? -7.453 1.352 27.250 1.00 94.62 160 GLY A C 1
ATOM 1275 O O . GLY A 1 160 ? -8.584 1.340 27.729 1.00 94.62 160 GLY A O 1
ATOM 1276 N N . LEU A 1 161 ? -7.173 2.060 26.148 1.00 95.25 161 LEU A N 1
ATOM 1277 C CA . LEU A 1 161 ? -8.188 2.854 25.452 1.00 95.25 161 LEU A CA 1
ATOM 1278 C C . LEU A 1 161 ? -9.326 1.964 24.934 1.00 95.25 161 LEU A C 1
ATOM 1280 O O . LEU A 1 161 ? -9.094 1.028 24.163 1.00 95.25 161 LEU A O 1
ATOM 1284 N N . LYS A 1 162 ? -10.556 2.329 25.297 1.00 96.56 162 LYS A N 1
ATOM 1285 C CA . LYS A 1 162 ? -11.800 1.807 24.732 1.00 96.56 162 LYS A CA 1
ATOM 1286 C C . LYS A 1 162 ? -12.614 2.980 24.195 1.00 96.56 162 LYS A C 1
ATOM 1288 O O . LYS A 1 162 ? -13.116 3.789 24.966 1.00 96.56 162 LYS A O 1
ATOM 1293 N N . LEU A 1 163 ? -12.707 3.085 22.872 1.00 93.88 163 LEU A N 1
ATOM 1294 C CA . LEU A 1 163 ? -13.356 4.200 22.180 1.00 93.88 163 LEU A CA 1
ATOM 1295 C C . LEU A 1 163 ? -14.468 3.682 21.263 1.00 93.88 163 LEU A C 1
ATOM 1297 O O . LEU A 1 163 ? -14.258 2.720 20.523 1.00 93.88 163 LEU A O 1
ATOM 1301 N N . VAL A 1 164 ? -15.629 4.341 21.300 1.00 95.31 164 VAL A N 1
ATOM 1302 C CA . VAL A 1 164 ? -16.798 4.032 20.464 1.00 95.31 164 VAL A CA 1
ATOM 1303 C C . VAL A 1 164 ? -17.203 5.279 19.688 1.00 95.31 164 VAL A C 1
ATOM 1305 O O . VAL A 1 164 ? -17.361 6.345 20.278 1.00 95.31 164 VAL A O 1
ATOM 1308 N N . VAL A 1 165 ? -17.383 5.144 18.375 1.00 92.19 165 VAL A N 1
ATOM 1309 C CA . VAL A 1 165 ? -17.860 6.210 17.482 1.00 92.19 165 VAL A CA 1
ATOM 1310 C C . VAL A 1 165 ? -18.949 5.626 16.592 1.00 92.19 165 VAL A C 1
ATOM 1312 O O . VAL A 1 165 ? -18.701 4.633 15.911 1.00 92.19 165 VAL A O 1
ATOM 1315 N N . ASN A 1 166 ? -20.144 6.224 16.587 1.00 92.50 166 ASN A N 1
ATOM 1316 C CA . ASN A 1 166 ? -21.297 5.742 15.811 1.00 92.50 166 ASN A CA 1
ATOM 1317 C C . ASN A 1 166 ? -21.531 4.231 15.996 1.00 92.50 166 ASN A C 1
ATOM 1319 O O . ASN A 1 166 ? -21.564 3.481 15.021 1.00 92.50 166 ASN A O 1
ATOM 1323 N N . GLU A 1 167 ? -21.584 3.788 17.258 1.00 89.56 167 GLU A N 1
ATOM 1324 C CA . GLU A 1 167 ? -21.799 2.382 17.658 1.00 89.56 167 GLU A CA 1
ATOM 1325 C C . GLU A 1 167 ? -20.700 1.397 17.214 1.00 89.56 167 GLU A C 1
ATOM 1327 O O . GLU A 1 167 ? -20.833 0.185 17.373 1.00 89.56 167 GLU A O 1
ATOM 1332 N N . LYS A 1 168 ? -19.571 1.895 16.698 1.00 87.38 168 LYS A N 1
ATOM 1333 C CA . LYS A 1 168 ? -18.429 1.077 16.278 1.00 87.38 168 LYS A CA 1
ATOM 1334 C C . LYS A 1 168 ? -17.241 1.289 17.204 1.00 87.38 168 LYS A C 1
ATOM 1336 O O . LYS A 1 168 ? -16.833 2.419 17.470 1.00 87.38 168 LYS A O 1
ATOM 1341 N N . TYR A 1 169 ? -16.649 0.187 17.659 1.00 92.19 169 TYR A N 1
ATOM 1342 C CA . TYR A 1 169 ? -15.417 0.220 18.442 1.00 92.19 169 TYR A CA 1
ATOM 1343 C C . TYR A 1 169 ? -14.211 0.572 17.569 1.00 92.19 169 TYR A C 1
ATOM 1345 O O . TYR A 1 169 ? -13.961 -0.060 16.539 1.00 92.19 169 TYR A O 1
ATOM 1353 N N . VAL A 1 170 ? -13.422 1.546 18.017 1.00 92.56 170 VAL A N 1
ATOM 1354 C CA . VAL A 1 170 ? -12.192 1.979 17.347 1.00 92.56 170 VAL A CA 1
ATOM 1355 C C . VAL A 1 170 ? -11.026 1.125 17.845 1.00 92.56 170 VAL A C 1
ATOM 1357 O O . VAL A 1 170 ? -10.300 1.497 18.767 1.00 92.56 170 VAL A O 1
ATOM 1360 N N . VAL A 1 171 ? -10.873 -0.060 17.251 1.00 92.50 171 VAL A N 1
ATOM 1361 C CA . VAL A 1 171 ? -9.821 -1.016 17.618 1.00 92.50 171 VAL A CA 1
ATOM 1362 C C . VAL A 1 171 ? -9.399 -1.890 16.435 1.00 92.50 171 VAL A C 1
ATOM 1364 O O . VAL A 1 171 ? -10.220 -2.360 15.634 1.00 92.50 171 VAL A O 1
ATOM 1367 N N . GLU A 1 172 ? -8.099 -2.138 16.339 1.00 92.12 172 GLU A N 1
ATOM 1368 C CA . GLU A 1 172 ? -7.446 -2.882 15.268 1.00 92.12 172 GLU A CA 1
ATOM 1369 C C . GLU A 1 172 ? -6.788 -4.143 15.834 1.00 92.12 172 GLU A C 1
ATOM 1371 O O . GLU A 1 172 ? -6.301 -4.157 16.961 1.00 92.12 172 GLU A O 1
ATOM 1376 N N . CYS A 1 173 ? -6.807 -5.229 15.061 1.00 87.44 173 CYS A N 1
ATOM 1377 C CA . CYS A 1 173 ? -6.154 -6.474 15.450 1.00 87.44 173 CYS A CA 1
ATOM 1378 C C . CYS A 1 173 ? -4.749 -6.518 14.844 1.00 87.44 173 CYS A C 1
ATOM 1380 O O . CYS A 1 173 ? -4.591 -6.406 13.623 1.00 87.44 173 CYS A O 1
ATOM 1382 N N . HIS A 1 174 ? -3.751 -6.677 15.706 1.00 86.19 174 HIS A N 1
ATOM 1383 C CA . HIS A 1 174 ? -2.336 -6.718 15.376 1.00 86.19 174 HIS A CA 1
ATOM 1384 C C . HIS A 1 174 ? -1.788 -8.139 15.547 1.00 86.19 174 HIS A C 1
ATOM 1386 O O . HIS A 1 174 ? -2.151 -8.829 16.497 1.00 86.19 174 HIS A O 1
ATOM 1392 N N . HIS A 1 175 ? -0.912 -8.564 14.633 1.00 82.12 175 HIS A N 1
ATOM 1393 C CA . HIS A 1 175 ? -0.237 -9.861 14.713 1.00 82.12 175 HIS A CA 1
ATOM 1394 C C . HIS A 1 175 ? 1.119 -9.669 15.393 1.00 82.12 175 HIS A C 1
ATOM 1396 O O . HIS A 1 175 ? 1.934 -8.896 14.890 1.00 82.12 175 HIS A O 1
ATOM 1402 N N . LEU A 1 176 ? 1.378 -10.392 16.485 1.00 72.44 176 LEU A N 1
ATOM 1403 C CA . LEU A 1 176 ? 2.632 -10.295 17.245 1.00 72.44 176 LEU A CA 1
ATOM 1404 C C . LEU A 1 176 ? 3.847 -10.748 16.423 1.00 72.44 176 LEU A C 1
ATOM 1406 O O . LEU A 1 176 ? 4.930 -10.178 16.530 1.00 72.44 176 LEU A O 1
ATOM 1410 N N . VAL A 1 177 ? 3.651 -11.740 15.555 1.00 65.19 177 VAL A N 1
ATOM 1411 C CA . VAL A 1 177 ? 4.648 -12.168 14.571 1.00 65.19 177 VAL A CA 1
ATOM 1412 C C . VAL A 1 177 ? 4.192 -11.682 13.188 1.00 65.19 177 VAL A C 1
ATOM 1414 O O . VAL A 1 177 ? 3.059 -11.969 12.797 1.00 65.19 177 VAL A O 1
ATOM 1417 N N . PRO A 1 178 ? 5.018 -10.992 12.383 1.00 60.28 178 PRO A N 1
ATOM 1418 C CA . PRO A 1 178 ? 4.613 -10.531 11.052 1.00 60.28 178 PRO A CA 1
ATOM 1419 C C . PRO A 1 178 ? 4.240 -11.687 10.110 1.00 60.28 178 PRO A C 1
ATOM 1421 O O . PRO A 1 178 ? 4.994 -12.647 9.975 1.00 60.28 178 PRO A O 1
ATOM 1424 N N . VAL A 1 179 ? 3.103 -11.584 9.411 1.00 56.25 179 VAL A N 1
ATOM 1425 C CA . VAL A 1 179 ? 2.647 -12.583 8.411 1.00 56.25 179 VAL A CA 1
ATOM 1426 C C . VAL A 1 179 ? 3.510 -12.560 7.134 1.00 56.25 179 VAL A C 1
ATOM 1428 O O . VAL A 1 179 ? 3.440 -13.436 6.283 1.00 56.25 179 VAL A O 1
ATOM 1431 N N . SER A 1 180 ? 4.394 -11.570 6.996 1.00 50.38 180 SER A N 1
ATOM 1432 C CA . SER A 1 180 ? 5.283 -11.407 5.841 1.00 50.38 180 SER A CA 1
ATOM 1433 C C . SER A 1 180 ? 6.405 -12.450 5.730 1.00 50.38 180 SER A C 1
ATOM 1435 O O . SER A 1 180 ? 7.183 -12.371 4.784 1.00 50.38 180 SER A O 1
ATOM 1437 N N . LEU A 1 181 ? 6.526 -13.372 6.692 1.00 50.78 181 LEU A N 1
ATOM 1438 C CA . LEU A 1 181 ? 7.602 -14.369 6.787 1.00 50.78 181 LEU A CA 1
ATOM 1439 C C . LEU A 1 181 ? 7.236 -15.761 6.229 1.00 50.78 181 LEU A C 1
ATOM 1441 O O . LEU A 1 181 ? 8.102 -16.628 6.207 1.00 50.78 181 LEU A O 1
ATOM 1445 N N . GLY A 1 182 ? 6.004 -15.978 5.746 1.00 54.78 182 GLY A N 1
ATOM 1446 C CA . GLY A 1 182 ? 5.584 -17.239 5.114 1.00 54.78 182 GLY A CA 1
ATOM 1447 C C . GLY A 1 182 ? 4.151 -17.662 5.459 1.00 54.78 182 GLY A C 1
ATOM 1448 O O . GLY A 1 182 ? 3.437 -16.944 6.158 1.00 54.78 182 GLY A O 1
ATOM 1449 N N . VAL A 1 183 ? 3.736 -18.835 4.963 1.00 57.00 183 VAL A N 1
ATOM 1450 C CA . VAL A 1 183 ? 2.494 -19.511 5.382 1.00 57.00 183 VAL A CA 1
ATOM 1451 C C . VAL A 1 183 ? 2.689 -20.035 6.802 1.00 57.00 183 VAL A C 1
ATOM 1453 O O . VAL A 1 183 ? 3.696 -20.684 7.081 1.00 57.00 183 VAL A O 1
ATOM 1456 N N . ARG A 1 184 ? 1.740 -19.763 7.697 1.00 65.31 184 ARG A N 1
ATOM 1457 C CA . ARG A 1 184 ? 1.749 -20.297 9.060 1.00 65.31 184 ARG A CA 1
ATOM 1458 C C . ARG A 1 184 ? 0.336 -20.496 9.582 1.00 65.31 184 ARG A C 1
ATOM 1460 O O . ARG A 1 184 ? -0.587 -19.796 9.163 1.00 65.31 184 ARG A O 1
ATOM 1467 N N . GLU A 1 185 ? 0.211 -21.367 10.567 1.00 62.91 185 GLU A N 1
ATOM 1468 C CA . GLU A 1 185 ? -0.954 -21.390 11.442 1.00 62.91 185 GLU A CA 1
ATOM 1469 C C . GLU A 1 185 ? -0.902 -20.160 12.359 1.00 62.91 185 GLU A C 1
ATOM 1471 O O . GLU A 1 185 ? 0.162 -19.766 12.836 1.00 62.91 185 GLU A O 1
ATOM 1476 N N . THR A 1 186 ? -2.037 -19.483 12.525 1.00 68.19 186 THR A N 1
ATOM 1477 C CA . THR A 1 186 ? -2.172 -18.330 13.425 1.00 68.19 186 THR A CA 1
ATOM 1478 C C . THR A 1 186 ? -3.226 -18.676 14.458 1.00 68.19 186 THR A C 1
ATOM 1480 O O . THR A 1 186 ? -4.338 -19.063 14.105 1.00 68.19 186 THR A O 1
ATOM 1483 N N . THR A 1 187 ? -2.868 -18.532 15.725 1.00 75.31 187 THR A N 1
ATOM 1484 C CA . THR A 1 187 ? -3.757 -18.768 16.861 1.00 75.31 187 THR A CA 1
ATOM 1485 C C . THR A 1 187 ? -4.264 -17.450 17.440 1.00 75.31 187 THR A C 1
ATOM 1487 O O . THR A 1 187 ? -3.815 -16.361 17.076 1.00 75.31 187 THR A O 1
ATOM 1490 N N . MET A 1 188 ? -5.217 -17.529 18.366 1.00 78.25 188 MET A N 1
ATOM 1491 C CA . MET A 1 188 ? -5.736 -16.358 19.083 1.00 78.25 188 MET A CA 1
ATOM 1492 C C . MET A 1 188 ? -4.672 -15.662 19.943 1.00 78.25 188 MET A C 1
ATOM 1494 O O . MET A 1 188 ? -4.796 -14.474 20.263 1.00 78.25 188 MET A O 1
ATOM 1498 N N . GLU A 1 189 ? -3.644 -16.402 20.342 1.00 79.81 189 GLU A N 1
ATOM 1499 C CA . GLU A 1 189 ? -2.524 -15.966 21.169 1.00 79.81 189 GLU A CA 1
ATOM 1500 C C . GLU A 1 189 ? -1.505 -15.151 20.359 1.00 79.81 189 GLU A C 1
ATOM 1502 O O . GLU A 1 189 ? -0.831 -14.290 20.922 1.00 79.81 189 GLU A O 1
ATOM 1507 N N . ASP A 1 190 ? -1.472 -15.331 19.035 1.00 80.31 190 ASP A N 1
ATOM 1508 C CA . ASP A 1 190 ? -0.633 -14.562 18.104 1.00 80.31 190 ASP A CA 1
ATOM 1509 C C . ASP A 1 190 ? -1.229 -13.193 17.742 1.00 80.31 190 ASP A C 1
ATOM 1511 O O . ASP A 1 190 ? -0.625 -12.411 16.995 1.00 80.31 190 ASP A O 1
ATOM 1515 N N . LEU A 1 191 ? -2.430 -12.908 18.249 1.00 88.00 191 LEU A N 1
ATOM 1516 C CA . LEU A 1 191 ? -3.203 -11.712 17.961 1.00 88.00 191 LEU A CA 1
ATOM 1517 C C . LEU A 1 191 ? -3.421 -10.876 19.217 1.00 88.00 191 LEU A C 1
ATOM 1519 O O . LEU A 1 191 ? -3.609 -11.389 20.319 1.00 88.00 191 LEU A O 1
ATOM 1523 N N . VAL A 1 192 ? -3.488 -9.562 19.029 1.00 92.25 192 VAL A N 1
ATOM 1524 C CA . VAL A 1 192 ? -3.812 -8.620 20.099 1.00 92.25 192 VAL A CA 1
ATOM 1525 C C . VAL A 1 192 ? -4.602 -7.427 19.570 1.00 92.25 192 VAL A C 1
ATOM 1527 O O . VAL A 1 192 ? -4.365 -6.960 18.456 1.00 92.25 192 VAL A O 1
ATOM 1530 N N . SER A 1 193 ? -5.548 -6.919 20.358 1.00 95.38 193 SER A N 1
ATOM 1531 C CA . SER A 1 193 ? -6.283 -5.694 20.033 1.00 95.38 193 SER A CA 1
ATOM 1532 C C . SER A 1 193 ? -5.514 -4.447 20.472 1.00 95.38 193 SER A C 1
ATOM 1534 O O . SER A 1 193 ? -5.178 -4.287 21.647 1.00 95.38 193 SER A O 1
ATOM 1536 N N . LEU A 1 194 ? -5.265 -3.532 19.536 1.00 94.56 194 LEU A N 1
ATOM 1537 C CA . LEU A 1 194 ? -4.601 -2.246 19.757 1.00 94.56 194 LEU A CA 1
ATOM 1538 C C . LEU A 1 194 ? -5.461 -1.098 19.210 1.00 94.56 194 LEU A C 1
ATOM 1540 O O . LEU A 1 194 ? -6.185 -1.258 18.229 1.00 94.56 194 LEU A O 1
ATOM 1544 N N . CYS A 1 195 ? -5.386 0.083 19.826 1.00 94.81 195 CYS A N 1
ATOM 1545 C CA . CYS A 1 195 ? -5.958 1.296 19.234 1.00 94.81 195 CYS A CA 1
ATOM 1546 C C . CYS A 1 195 ? -5.104 1.775 18.039 1.00 94.81 195 CYS A C 1
ATOM 1548 O O . CYS A 1 195 ? -3.929 1.402 17.967 1.00 94.81 195 CYS A O 1
ATOM 1550 N N . PRO A 1 196 ? -5.626 2.646 17.150 1.00 94.00 196 PRO A N 1
ATOM 1551 C CA . PRO A 1 196 ? -4.886 3.120 15.973 1.00 94.00 196 PRO A CA 1
ATOM 1552 C C . PRO A 1 196 ? -3.509 3.715 16.303 1.00 94.00 196 PRO A C 1
ATOM 1554 O O . PRO A 1 196 ? -2.534 3.488 15.588 1.00 94.00 196 PRO A O 1
ATOM 1557 N N . THR A 1 197 ? -3.393 4.419 17.433 1.00 93.62 197 THR A N 1
ATOM 1558 C CA . THR A 1 197 ? -2.123 4.995 17.895 1.00 93.62 197 THR A CA 1
ATOM 1559 C C . THR A 1 197 ? -1.125 3.917 18.310 1.00 93.62 197 THR A C 1
ATOM 1561 O O . THR A 1 197 ? -0.009 3.888 17.800 1.00 93.62 197 THR A O 1
ATOM 1564 N N . CYS A 1 198 ? -1.516 2.994 19.196 1.00 93.50 198 CYS A N 1
ATOM 1565 C CA . CYS A 1 198 ? -0.627 1.918 19.653 1.00 93.50 198 CYS A CA 1
ATOM 1566 C C . CYS A 1 198 ? -0.269 0.958 18.517 1.00 93.50 198 CYS A C 1
ATOM 1568 O O . CYS A 1 198 ? 0.854 0.468 18.455 1.00 93.50 198 CYS A O 1
ATOM 1570 N N . HIS A 1 199 ? -1.205 0.715 17.600 1.00 93.00 199 HIS A N 1
ATOM 1571 C CA . HIS A 1 199 ? -0.954 -0.104 16.425 1.00 93.00 199 HIS A CA 1
ATOM 1572 C C . HIS A 1 199 ? 0.079 0.547 15.500 1.00 93.00 199 HIS A C 1
ATOM 1574 O O . HIS A 1 199 ? 0.995 -0.125 15.027 1.00 93.00 199 HIS A O 1
ATOM 1580 N N . ARG A 1 200 ? -0.000 1.871 15.307 1.00 90.69 200 ARG A N 1
ATOM 1581 C CA . ARG A 1 200 ? 1.031 2.621 14.585 1.00 90.69 200 ARG A CA 1
ATOM 1582 C C . ARG A 1 200 ? 2.383 2.540 15.288 1.00 90.69 200 ARG A C 1
ATOM 1584 O O . ARG A 1 200 ? 3.361 2.247 14.610 1.00 90.69 200 ARG A O 1
ATOM 1591 N N . VAL A 1 201 ? 2.431 2.734 16.611 1.00 91.69 201 VAL A N 1
ATOM 1592 C CA . VAL A 1 201 ? 3.666 2.609 17.412 1.00 91.69 201 VAL A CA 1
ATOM 1593 C C . VAL A 1 201 ? 4.295 1.230 17.232 1.00 91.69 201 VAL A C 1
ATOM 1595 O O . VAL A 1 201 ? 5.489 1.154 16.957 1.00 91.69 201 VAL A O 1
ATOM 1598 N N . ALA A 1 202 ? 3.501 0.153 17.286 1.00 89.50 202 ALA A N 1
ATOM 1599 C CA . ALA A 1 202 ? 3.987 -1.211 17.068 1.00 89.50 202 ALA A CA 1
ATOM 1600 C C . ALA A 1 202 ? 4.781 -1.340 15.758 1.00 89.50 202 ALA A C 1
ATOM 1602 O O . ALA A 1 202 ? 5.853 -1.938 15.745 1.00 89.50 202 ALA A O 1
ATOM 1603 N N . HIS A 1 203 ? 4.301 -0.716 14.678 1.00 89.62 203 HIS A N 1
ATOM 1604 C CA . HIS A 1 203 ? 4.914 -0.764 13.349 1.00 89.62 203 HIS A CA 1
ATOM 1605 C C . HIS A 1 203 ? 6.025 0.270 13.093 1.00 89.62 203 HIS A C 1
ATOM 1607 O O . HIS A 1 203 ? 6.563 0.307 11.988 1.00 89.62 203 HIS A O 1
ATOM 1613 N N . MET A 1 204 ? 6.419 1.083 14.081 1.00 87.62 204 MET A N 1
ATOM 1614 C CA . MET A 1 204 ? 7.561 2.006 13.941 1.00 87.62 204 MET A CA 1
ATOM 1615 C C . MET A 1 204 ? 8.923 1.290 13.978 1.00 87.62 204 MET A C 1
ATOM 1617 O O . MET A 1 204 ? 9.946 1.916 13.709 1.00 87.62 204 MET A O 1
ATOM 1621 N N . ARG A 1 205 ? 8.946 -0.016 14.277 1.00 83.31 205 ARG A N 1
ATOM 1622 C CA . ARG A 1 205 ? 10.138 -0.875 14.271 1.00 83.31 205 ARG A CA 1
ATOM 1623 C C . ARG A 1 205 ? 9.860 -2.182 13.526 1.00 83.31 205 ARG A C 1
ATOM 1625 O O . ARG A 1 205 ? 8.719 -2.636 13.440 1.00 83.31 205 ARG A O 1
ATOM 1632 N N . GLN A 1 206 ? 10.922 -2.806 13.019 1.00 80.94 206 GLN A N 1
ATOM 1633 C CA . GLN A 1 206 ? 10.903 -4.171 12.505 1.00 80.94 206 GLN A CA 1
ATOM 1634 C C . GLN A 1 206 ? 11.975 -5.012 13.228 1.00 80.94 206 GLN A C 1
ATOM 1636 O O . GLN A 1 206 ? 13.154 -4.681 13.106 1.00 80.94 206 GLN A O 1
ATOM 1641 N N . PRO A 1 207 ? 11.607 -6.082 13.965 1.00 78.81 207 PRO A N 1
ATOM 1642 C CA . PRO A 1 207 ? 10.246 -6.569 14.225 1.00 78.81 207 PRO A CA 1
ATOM 1643 C C . PRO A 1 207 ? 9.395 -5.582 15.059 1.00 78.81 207 PRO A C 1
ATOM 1645 O O . PRO A 1 207 ? 9.968 -4.730 15.752 1.00 78.81 207 PRO A O 1
ATOM 1648 N N . PRO A 1 208 ? 8.048 -5.676 14.978 1.00 86.25 208 PRO A N 1
ATOM 1649 C CA . PRO A 1 208 ? 7.146 -4.788 15.707 1.00 86.25 208 PRO A CA 1
ATOM 1650 C C . PRO A 1 208 ? 7.425 -4.752 17.211 1.00 86.25 208 PRO A C 1
ATOM 1652 O O . PRO A 1 208 ? 7.923 -5.725 17.782 1.00 86.25 208 PRO A O 1
ATOM 1655 N N . TYR A 1 209 ? 7.103 -3.636 17.863 1.00 88.81 209 TYR A N 1
ATOM 1656 C CA . TYR A 1 209 ? 7.145 -3.576 19.325 1.00 88.81 209 TYR A CA 1
ATOM 1657 C C . TYR A 1 209 ? 6.093 -4.498 19.942 1.00 88.81 209 TYR A C 1
ATOM 1659 O O . TYR A 1 209 ? 4.932 -4.517 19.529 1.00 88.81 209 TYR A O 1
ATOM 1667 N N . LEU A 1 210 ? 6.499 -5.223 20.977 1.00 90.75 210 LEU A N 1
ATOM 1668 C CA . LEU A 1 210 ? 5.620 -6.032 21.800 1.00 90.75 210 LEU A CA 1
ATOM 1669 C C . LEU A 1 210 ? 4.762 -5.137 22.697 1.00 90.75 210 LEU A C 1
ATOM 1671 O O . LEU A 1 210 ? 5.126 -4.015 23.044 1.00 90.75 210 LEU A O 1
ATOM 1675 N N . VAL A 1 211 ? 3.618 -5.661 23.136 1.00 91.81 211 VAL A N 1
ATOM 1676 C CA . VAL A 1 211 ? 2.657 -4.920 23.973 1.00 91.81 211 VAL A CA 1
ATOM 1677 C C . VAL A 1 211 ? 3.308 -4.350 25.236 1.00 91.81 211 VAL A C 1
ATOM 1679 O O . VAL A 1 211 ? 2.991 -3.230 25.628 1.00 91.81 211 VAL A O 1
ATOM 1682 N N . HIS A 1 212 ? 4.218 -5.096 25.869 1.00 91.69 212 HIS A N 1
ATOM 1683 C CA . HIS A 1 212 ? 4.928 -4.621 27.057 1.00 91.69 212 HIS A CA 1
ATOM 1684 C C . HIS A 1 212 ? 5.905 -3.482 26.729 1.00 91.69 212 HIS A C 1
ATOM 1686 O O . HIS A 1 212 ? 5.971 -2.522 27.484 1.00 91.69 212 HIS A O 1
ATOM 1692 N N . GLU A 1 213 ? 6.591 -3.523 25.581 1.00 92.75 213 GLU A N 1
ATOM 1693 C CA . GLU A 1 213 ? 7.470 -2.430 25.142 1.00 92.75 213 GLU A CA 1
ATOM 1694 C C . GLU A 1 213 ? 6.660 -1.153 24.888 1.00 92.75 213 GLU A C 1
ATOM 1696 O O . GLU A 1 213 ? 7.054 -0.070 25.311 1.00 92.75 213 GLU A O 1
ATOM 1701 N N . ILE A 1 214 ? 5.484 -1.277 24.260 1.00 93.12 214 ILE A N 1
ATOM 1702 C CA . ILE A 1 214 ? 4.583 -0.140 24.022 1.00 93.12 214 ILE A CA 1
ATOM 1703 C C . ILE A 1 214 ? 4.080 0.438 25.350 1.00 93.12 214 ILE A C 1
ATOM 1705 O O . ILE A 1 214 ? 4.010 1.657 25.493 1.00 93.12 214 ILE A O 1
ATOM 1709 N N . LYS A 1 215 ? 3.751 -0.413 26.332 1.00 93.25 215 LYS A N 1
ATOM 1710 C CA . LYS A 1 215 ? 3.367 0.036 27.679 1.00 93.25 215 LYS A CA 1
ATOM 1711 C C . LYS A 1 215 ? 4.461 0.880 28.318 1.00 93.25 215 LYS A C 1
ATOM 1713 O O . LYS A 1 215 ? 4.156 1.960 28.812 1.00 93.25 215 LYS A O 1
ATOM 1718 N N . GLU A 1 216 ? 5.710 0.428 28.261 1.00 93.19 216 GLU A N 1
ATOM 1719 C CA . GLU A 1 216 ? 6.840 1.188 28.798 1.00 93.19 216 GLU A CA 1
ATOM 1720 C C . GLU A 1 216 ? 7.020 2.519 28.056 1.00 93.19 216 GLU A C 1
ATOM 1722 O O . GLU A 1 216 ? 7.060 3.565 28.698 1.00 93.19 216 GLU A O 1
ATOM 1727 N N . ILE A 1 217 ? 7.003 2.523 26.715 1.00 91.75 217 ILE A N 1
ATOM 1728 C CA . ILE A 1 217 ? 7.092 3.757 25.909 1.00 91.75 217 ILE A CA 1
ATOM 1729 C C . ILE A 1 217 ? 6.019 4.769 26.326 1.00 91.75 217 ILE A C 1
ATOM 1731 O O . ILE A 1 217 ? 6.316 5.950 26.491 1.00 91.75 217 ILE A O 1
ATOM 1735 N N . ILE A 1 218 ? 4.778 4.320 26.516 1.00 87.88 218 ILE A N 1
ATOM 1736 C CA . ILE A 1 218 ? 3.680 5.200 26.924 1.00 87.88 218 ILE A CA 1
ATOM 1737 C C . ILE A 1 218 ? 3.911 5.749 28.334 1.00 87.88 218 ILE A C 1
ATOM 1739 O O . ILE A 1 218 ? 3.695 6.937 28.545 1.00 87.88 218 ILE A O 1
ATOM 1743 N N . ARG A 1 219 ? 4.374 4.923 29.282 1.00 84.44 219 ARG A N 1
ATOM 1744 C CA . ARG A 1 219 ? 4.669 5.368 30.657 1.00 84.44 219 ARG A CA 1
ATOM 1745 C C . ARG A 1 219 ? 5.779 6.414 30.714 1.00 84.44 219 ARG A C 1
ATOM 1747 O O . ARG A 1 219 ? 5.692 7.309 31.537 1.00 84.44 219 ARG A O 1
ATOM 1754 N N . PHE A 1 220 ? 6.790 6.324 29.849 1.00 79.06 220 PHE A N 1
ATOM 1755 C CA . PHE A 1 220 ? 7.875 7.313 29.783 1.00 79.06 220 PHE A CA 1
ATOM 1756 C C . PHE A 1 220 ? 7.465 8.660 29.164 1.00 79.06 220 PHE A C 1
ATOM 1758 O O . PHE A 1 220 ? 8.226 9.617 29.266 1.00 79.06 220 PHE A O 1
ATOM 1765 N N . ASN A 1 221 ? 6.306 8.739 28.502 1.00 68.88 221 ASN A N 1
ATOM 1766 C CA . ASN A 1 221 ? 5.832 9.937 27.796 1.00 68.88 221 ASN A CA 1
ATOM 1767 C C . ASN A 1 221 ? 4.535 10.524 28.395 1.00 68.88 221 ASN A C 1
ATOM 1769 O O . ASN A 1 221 ? 3.880 11.336 27.738 1.00 68.88 221 ASN A O 1
ATOM 1773 N N . GLN A 1 222 ? 4.148 10.093 29.600 1.00 58.03 222 GLN A N 1
ATOM 1774 C CA . GLN A 1 222 ? 3.073 10.682 30.413 1.00 58.03 222 GLN A CA 1
ATOM 1775 C C . GLN A 1 222 ? 3.675 11.498 31.552 1.00 58.03 222 GLN A C 1
ATOM 1777 O O . GLN A 1 222 ? 3.086 12.555 31.864 1.00 58.03 222 GLN A O 1
#